Protein AF-A0A8T4BFF0-F1 (afdb_monomer)

Sequence (290 aa):
MSTSPVATDTPLSTVVLQNNCQHTSDSYIAQESGFSAQQWQNTGQELPNVVGTIGALSVASFAPSLIAVCLTGLFVSALVFSSRREDDEEDYEAEVLSDDESAVSPVIATILMVAITVVLSGVVYVWAAQLADTDTKGVPIVTFTADNVESGSLDTDHWKIVVGQTASPLATQAIEVSVTYVDSAGDLKSIFVNLGSTAQVYGFTPYNSPNSIVTFSDLVDDTNPDEPVSSFGAGDEVYVRTHIQEFDEFGEPTVLHPLVDARVSITYSPPVGDGALLKTYTGMTWNEPV

Foldseek 3Di:
DDDDDDDDDDDDDDDDDDDDDDDDDDDPDDPDDPDPPPPVVPPPDDDDDDAAWDALVVDDFLAPPVVLVVVVVVVVVVVVVVVVVVVVPVPPPVPPPPPPPPDDDPVNVVVVVVVVVVVVVVVVVVVVVVVVPPPNPHDWQKDKDWWWDDPVDLQQTWIKIFIAATPDWHTQQQKKKKKWFQWPVRDIDIDIDRCPDPQQAECHHSVRRSQDQKHKYFPWDCPPVVHTYGTRHHGIIIIGRQWHFDADPVRHTDDGHGGFQMKMWMKRGRPDHDIGTNDIDTGDGNPDTD

Solvent-accessible surface area (backbone atoms only — not comparable to full-atom values): 17775 Å² total; per-residue (Å²): 133,89,82,87,86,88,90,83,87,85,82,89,82,80,90,79,87,78,91,75,94,82,88,83,87,90,78,94,83,73,86,91,61,100,67,82,78,56,80,73,76,75,68,85,59,82,75,80,86,78,64,44,70,50,60,48,82,77,58,79,70,40,61,82,53,66,63,60,59,49,50,53,54,47,53,55,52,48,52,61,52,47,68,63,50,59,76,74,61,65,88,76,68,79,83,79,70,89,81,72,90,80,82,74,54,76,68,56,50,52,52,53,53,52,51,49,52,54,49,52,50,49,52,50,47,53,52,50,47,56,61,63,62,54,61,76,44,57,69,74,64,59,42,75,49,56,42,60,43,83,68,88,41,70,81,47,19,24,36,43,34,36,30,38,64,49,86,63,68,39,34,32,69,13,31,33,41,34,46,34,34,60,48,98,88,69,49,82,45,75,48,79,44,50,45,56,35,86,79,49,14,50,79,29,46,54,86,79,21,89,85,40,57,54,22,26,38,68,66,64,57,62,92,44,79,91,64,33,47,42,47,48,36,59,68,19,37,40,37,38,49,28,42,44,80,39,57,49,100,87,69,48,80,71,49,78,43,71,38,54,62,18,32,42,34,40,28,39,48,34,96,67,67,68,56,40,80,63,48,75,48,70,67,42,35,63,92,44,84,104

Secondary structure (DSSP, 8-state):
---------PPP------------S---S--SS-----GGGGS-PPPPPP-EEPPTTSSPP-S--HHHHHHHHHHHHHHHHHTTTGGGTTTSSTTS-TT--S---HHHHHHHHHHHHHHHHHHHHHHHHHHHSS----S--EEEEEEEE--SSTTT-EEEEEEEEESSPBPGGGEEEEEEEE-TTS-EEEEEEETT-TTTTBT--TTT-TT-SEEEE----TTSTTS-EE-B-TT-EEEEESEEEEE-TTS-EEEEEEP-SEEEEEEE--SSS--EEEEEEEEE-TTS--

Radius of gyration: 34.11 Å; Cα contacts (8 Å, |Δi|>4): 412; chains: 1; bounding box: 90×63×115 Å

pLDDT: mean 73.66, std 17.92, range [32.5, 94.5]

Mean predicted aligned error: 17.55 Å

Nearest PDB structures (foldseek):
  2wln-assembly1_B  TM=3.771E-01  e=1.676E-02  Paramagnetospirillum magnetotacticum
  2wlh-assembly1_A  TM=3.681E-01  e=1.871E-02  Paramagnetospirillum magnetotacticum
  2wlk-assembly1_A  TM=3.881E-01  e=2.906E-02  Paramagnetospirillum magnetotacticum
  7adi-assembly1_A-2  TM=3.877E-01  e=1.358E-01  Paramagnetospirillum magnetotacticum
  3spj-assembly1_A  TM=3.528E-01  e=1.286E-01  Gallus gallus

Structure (mmCIF, N/CA/C/O backbone):
data_AF-A0A8T4BFF0-F1
#
_entry.id   AF-A0A8T4BFF0-F1
#
loop_
_atom_site.group_PDB
_atom_site.id
_atom_site.type_symbol
_atom_site.label_atom_id
_atom_site.label_alt_id
_atom_site.label_comp_id
_atom_site.label_asym_id
_atom_site.label_entity_id
_atom_site.label_seq_id
_atom_site.pdbx_PDB_ins_code
_atom_site.Cartn_x
_atom_site.Cartn_y
_atom_site.Cartn_z
_atom_site.occupancy
_atom_site.B_iso_or_equiv
_atom_site.auth_seq_id
_atom_site.auth_comp_id
_atom_site.auth_asym_id
_atom_site.auth_atom_id
_atom_site.pdbx_PDB_model_num
ATOM 1 N N . MET A 1 1 ? 34.291 42.102 -52.530 1.00 39.12 1 MET A N 1
ATOM 2 C CA . MET A 1 1 ? 33.178 41.275 -53.044 1.00 39.12 1 MET A CA 1
ATOM 3 C C . MET A 1 1 ? 33.548 39.816 -52.835 1.00 39.12 1 MET A C 1
ATOM 5 O O . MET A 1 1 ? 34.618 39.449 -53.299 1.00 39.12 1 MET A O 1
ATOM 9 N N . SER A 1 2 ? 32.655 39.048 -52.188 1.00 41.66 2 SER A N 1
ATOM 10 C CA . SER A 1 2 ? 32.716 37.591 -51.910 1.00 41.66 2 SER A CA 1
ATOM 11 C C . SER A 1 2 ? 33.818 37.154 -50.921 1.00 41.66 2 SER A C 1
ATOM 13 O O . SER A 1 2 ? 34.916 37.683 -50.999 1.00 41.66 2 SER A O 1
ATOM 15 N N . THR A 1 3 ? 33.624 36.272 -49.929 1.00 35.88 3 THR A N 1
ATOM 16 C CA . THR A 1 3 ? 32.780 35.058 -49.801 1.00 35.88 3 THR A CA 1
ATOM 17 C C . THR A 1 3 ? 32.455 34.738 -48.314 1.00 35.88 3 THR A C 1
ATOM 19 O O . THR A 1 3 ? 33.313 34.930 -47.458 1.00 35.88 3 THR A O 1
ATOM 22 N N . SER A 1 4 ? 31.267 34.196 -47.998 1.00 41.31 4 SER A N 1
ATOM 23 C CA . SER A 1 4 ? 30.938 33.439 -46.745 1.00 41.31 4 SER A CA 1
ATOM 24 C C . SER A 1 4 ? 31.650 32.047 -46.732 1.00 41.31 4 SER A C 1
ATOM 26 O O . SER A 1 4 ? 32.200 31.758 -47.799 1.00 41.31 4 SER A O 1
ATOM 28 N N . PRO A 1 5 ? 31.651 31.140 -45.692 1.00 50.94 5 PRO A N 1
ATOM 29 C CA . PRO A 1 5 ? 30.643 30.905 -44.616 1.00 50.94 5 PRO A CA 1
ATOM 30 C C . PRO A 1 5 ? 31.093 30.285 -43.227 1.00 50.94 5 PRO A C 1
ATOM 32 O O . PRO A 1 5 ? 32.235 29.893 -43.050 1.00 50.94 5 PRO A O 1
ATOM 35 N N . VAL A 1 6 ? 30.123 30.160 -42.287 1.00 39.22 6 VAL A N 1
ATOM 36 C CA . VAL A 1 6 ? 29.803 29.056 -41.310 1.00 39.22 6 VAL A CA 1
ATOM 37 C C . VAL A 1 6 ? 30.734 28.608 -40.134 1.00 39.22 6 VAL A C 1
ATOM 39 O O . VAL A 1 6 ? 31.899 28.292 -40.328 1.00 39.22 6 VAL A O 1
ATOM 42 N N . ALA A 1 7 ? 30.062 28.428 -38.967 1.00 40.97 7 ALA A N 1
ATOM 43 C CA . ALA A 1 7 ? 30.271 27.577 -37.759 1.00 40.97 7 ALA A CA 1
ATOM 44 C C . ALA A 1 7 ? 31.385 27.880 -36.728 1.00 40.97 7 ALA A C 1
ATOM 46 O O . ALA A 1 7 ? 32.546 27.979 -37.097 1.00 40.97 7 ALA A O 1
ATOM 47 N N . THR A 1 8 ? 31.028 27.935 -35.426 1.00 35.59 8 THR A N 1
ATOM 48 C CA . THR A 1 8 ? 31.220 26.828 -34.441 1.00 35.59 8 THR A CA 1
ATOM 49 C C . THR A 1 8 ? 30.773 27.204 -33.015 1.00 35.59 8 THR A C 1
ATOM 51 O O . THR A 1 8 ? 31.176 28.236 -32.487 1.00 35.59 8 THR A O 1
ATOM 54 N N . ASP A 1 9 ? 29.940 26.329 -32.444 1.00 35.38 9 ASP A N 1
ATOM 55 C CA . ASP A 1 9 ? 29.838 25.834 -31.060 1.00 35.38 9 ASP A CA 1
ATOM 56 C C . ASP A 1 9 ? 30.447 26.616 -29.883 1.00 35.38 9 ASP A C 1
ATOM 58 O O . ASP A 1 9 ? 31.658 26.798 -29.762 1.00 35.38 9 ASP A O 1
ATOM 62 N N . THR A 1 10 ? 29.585 26.916 -28.909 1.00 43.66 10 THR A N 1
ATOM 63 C CA . THR A 1 10 ? 29.956 27.261 -27.531 1.00 43.66 10 THR A CA 1
ATOM 64 C C . THR A 1 10 ? 29.964 25.984 -26.678 1.00 43.66 10 THR A C 1
ATOM 66 O O . THR A 1 10 ? 28.899 25.387 -26.509 1.00 43.66 10 THR A O 1
ATOM 69 N N . PRO A 1 11 ? 31.092 25.551 -26.086 1.00 41.22 11 PRO A N 1
ATOM 70 C CA . PRO A 1 11 ? 31.068 24.486 -25.092 1.00 41.22 11 PRO A CA 1
ATOM 71 C C . PRO A 1 11 ? 30.828 25.043 -23.679 1.00 41.22 11 PRO A C 1
ATOM 73 O O . PRO A 1 11 ? 31.582 25.878 -23.176 1.00 41.22 11 PRO A O 1
ATOM 76 N N . LEU A 1 12 ? 29.792 24.525 -23.017 1.00 44.06 12 LEU A N 1
ATOM 77 C CA . LEU A 1 12 ? 29.685 24.491 -21.559 1.00 44.06 12 LEU A CA 1
ATOM 78 C C . LEU A 1 12 ? 30.684 23.460 -21.023 1.00 44.06 12 LEU A C 1
ATOM 80 O O . LEU A 1 12 ? 30.546 22.278 -21.329 1.00 44.06 12 LEU A O 1
ATOM 84 N N . SER A 1 13 ? 31.648 23.893 -20.207 1.00 46.88 13 SER A N 1
ATOM 85 C CA . SER A 1 13 ? 32.087 23.202 -18.978 1.00 46.88 13 SER A CA 1
ATOM 86 C C . SER A 1 13 ? 33.387 23.797 -18.450 1.00 46.88 13 SER A C 1
ATOM 88 O O . SER A 1 13 ? 34.435 23.687 -19.080 1.00 46.88 13 SER A O 1
ATOM 90 N N . THR A 1 14 ? 33.341 24.356 -17.242 1.00 36.91 14 THR A N 1
ATOM 91 C CA . THR A 1 14 ? 34.395 24.162 -16.231 1.00 36.91 14 THR A CA 1
ATOM 92 C C . THR A 1 14 ? 33.857 24.603 -14.870 1.00 36.91 14 THR A C 1
ATOM 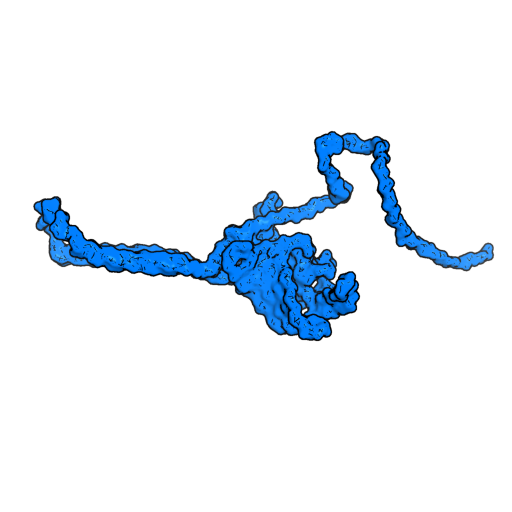94 O O . THR A 1 14 ? 33.786 25.789 -14.562 1.00 36.91 14 THR A O 1
ATOM 97 N N . VAL A 1 15 ? 33.447 23.633 -14.047 1.00 41.09 15 VAL A N 1
ATOM 98 C CA . VAL A 1 15 ? 33.270 23.833 -12.604 1.00 41.09 15 VAL A CA 1
ATOM 99 C C . VAL A 1 15 ? 34.669 23.947 -12.006 1.00 41.09 15 VAL A C 1
ATOM 101 O O . VAL A 1 15 ? 35.430 22.981 -11.987 1.00 41.09 15 VAL A O 1
ATOM 104 N N . VAL A 1 16 ? 35.024 25.149 -11.563 1.00 37.84 16 VAL A N 1
ATOM 105 C CA . VAL A 1 16 ? 36.256 25.404 -10.817 1.00 37.84 16 VAL A CA 1
ATOM 106 C C . VAL A 1 16 ? 35.961 25.177 -9.335 1.00 37.84 16 VAL A C 1
ATOM 108 O O . VAL A 1 16 ? 35.247 25.955 -8.709 1.00 37.84 16 VAL A O 1
ATOM 111 N N . LEU A 1 17 ? 36.526 24.111 -8.767 1.00 46.06 17 LEU A N 1
ATOM 112 C CA . LEU A 1 17 ? 36.624 23.920 -7.319 1.00 46.06 17 LEU A CA 1
ATOM 113 C C . LEU A 1 17 ? 37.680 24.888 -6.766 1.00 46.06 17 LEU A C 1
ATOM 115 O O . LEU A 1 17 ? 38.878 24.657 -6.933 1.00 46.06 17 LEU A O 1
ATOM 119 N N . GLN A 1 18 ? 37.253 25.964 -6.104 1.00 37.69 18 GLN A N 1
ATOM 120 C CA . GLN A 1 18 ? 38.145 26.821 -5.318 1.00 37.69 18 GLN A CA 1
ATOM 121 C C . GLN A 1 18 ? 37.962 26.571 -3.817 1.00 37.69 18 GLN A C 1
ATOM 123 O O . GLN A 1 18 ? 37.039 27.069 -3.181 1.00 37.69 18 GLN A O 1
ATOM 128 N N . ASN A 1 19 ? 38.909 25.814 -3.257 1.00 42.00 19 ASN A N 1
ATOM 129 C CA . ASN A 1 19 ? 39.242 25.802 -1.835 1.00 42.00 19 ASN A CA 1
ATOM 130 C C . ASN A 1 19 ? 40.032 27.076 -1.496 1.00 42.00 19 ASN A C 1
ATOM 132 O O . ASN A 1 19 ? 41.207 27.163 -1.844 1.00 42.00 19 ASN A O 1
ATOM 136 N N . ASN A 1 20 ? 39.397 28.051 -0.844 1.00 38.31 20 ASN A N 1
ATOM 137 C CA . ASN A 1 20 ? 39.809 28.650 0.438 1.00 38.31 20 ASN A CA 1
ATOM 138 C C . ASN A 1 20 ? 39.172 30.028 0.640 1.00 38.31 20 ASN A C 1
ATOM 140 O O . ASN A 1 20 ? 39.191 30.896 -0.229 1.00 38.31 20 ASN A O 1
ATOM 144 N N . CYS A 1 21 ? 38.667 30.215 1.854 1.00 40.97 21 CYS A N 1
ATOM 145 C CA . CYS A 1 21 ? 38.011 31.407 2.358 1.00 40.97 21 CYS A CA 1
ATOM 146 C C . CYS A 1 21 ? 38.946 32.625 2.398 1.00 40.97 21 CYS A C 1
ATOM 148 O O . CYS A 1 21 ? 39.997 32.557 3.032 1.00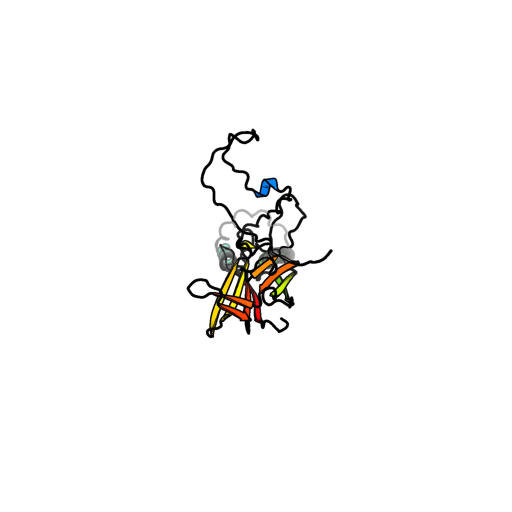 40.97 21 CYS A O 1
ATOM 150 N N . GLN A 1 22 ? 38.502 33.753 1.834 1.00 32.50 22 GLN A N 1
ATOM 151 C CA . GLN A 1 22 ? 38.816 35.117 2.285 1.00 32.50 22 GLN A CA 1
ATOM 152 C C . GLN A 1 22 ? 37.802 36.096 1.659 1.00 32.50 22 GLN A C 1
ATOM 154 O O . GLN A 1 22 ? 37.813 36.341 0.458 1.00 32.50 22 GLN A O 1
ATOM 159 N N . HIS A 1 23 ? 36.888 36.611 2.488 1.00 33.31 23 HIS A N 1
ATOM 160 C CA . HIS A 1 23 ? 35.910 37.647 2.142 1.00 33.31 23 HIS A CA 1
ATOM 161 C C . HIS A 1 23 ? 36.524 39.046 2.299 1.00 33.31 23 HIS A C 1
ATOM 163 O O . HIS A 1 23 ? 37.141 39.333 3.325 1.00 33.31 23 HIS A O 1
ATOM 169 N N . THR A 1 24 ? 36.231 39.947 1.360 1.00 38.34 24 THR A N 1
ATOM 170 C CA . THR A 1 24 ? 36.247 41.402 1.585 1.00 38.34 24 THR A CA 1
ATOM 171 C C . THR A 1 24 ? 34.890 42.002 1.207 1.00 38.34 24 THR A C 1
ATOM 173 O O . THR A 1 24 ? 34.584 42.152 0.029 1.00 38.34 24 THR A O 1
ATOM 176 N N . SER A 1 25 ? 34.102 42.266 2.261 1.00 45.62 25 SER A N 1
ATOM 177 C CA . SER A 1 25 ? 33.131 43.361 2.480 1.00 45.62 25 SER A CA 1
ATOM 178 C C . SER A 1 25 ? 32.135 43.737 1.371 1.00 45.62 25 SER A C 1
ATOM 180 O O . SER A 1 25 ? 32.453 44.550 0.509 1.00 45.62 25 SER A O 1
ATOM 182 N N . ASP A 1 26 ? 30.899 43.230 1.461 1.00 40.81 26 ASP A N 1
ATOM 183 C CA . ASP A 1 26 ? 29.758 44.025 1.967 1.00 40.81 26 ASP A CA 1
ATOM 184 C C . ASP A 1 26 ? 28.442 43.224 1.932 1.00 40.81 26 ASP A C 1
ATOM 186 O O . ASP A 1 26 ? 27.693 43.230 0.961 1.00 40.81 26 ASP A O 1
ATOM 190 N N . SER A 1 27 ? 28.150 42.546 3.045 1.00 40.88 27 SER A N 1
ATOM 191 C CA . SER A 1 27 ? 26.786 42.212 3.488 1.00 40.88 27 SER A CA 1
ATOM 192 C C . SER A 1 27 ? 26.832 41.906 4.992 1.00 40.88 27 SER A C 1
ATOM 194 O O . SER A 1 27 ? 26.646 40.783 5.461 1.00 40.88 27 SER A O 1
ATOM 196 N N . TYR A 1 28 ? 27.205 42.935 5.749 1.00 41.41 28 TYR A N 1
ATOM 197 C CA . TYR A 1 28 ? 27.104 43.024 7.202 1.00 41.41 28 TYR A CA 1
ATOM 198 C C . TYR A 1 28 ? 25.624 42.926 7.594 1.00 41.41 28 TYR A C 1
ATOM 200 O O . TYR A 1 28 ? 24.953 43.932 7.468 1.00 41.41 28 TYR A O 1
ATOM 208 N N . ILE A 1 29 ? 25.111 41.731 7.925 1.00 41.41 29 ILE A N 1
ATOM 209 C CA . ILE A 1 29 ? 24.162 41.374 9.017 1.00 41.41 29 ILE A CA 1
ATOM 210 C C . ILE A 1 29 ? 24.025 39.832 8.988 1.00 41.41 29 ILE A C 1
ATOM 212 O O . ILE A 1 29 ? 23.028 39.308 8.510 1.00 41.41 29 ILE A O 1
ATOM 216 N N . ALA A 1 30 ? 25.042 39.085 9.433 1.00 41.66 30 ALA A N 1
ATOM 217 C CA . ALA A 1 30 ? 24.903 37.659 9.804 1.00 41.66 30 ALA A CA 1
ATOM 218 C C . ALA A 1 30 ? 26.124 37.122 10.583 1.00 41.66 30 ALA A C 1
ATOM 220 O O . ALA A 1 30 ? 26.440 35.936 10.527 1.00 41.66 30 ALA A O 1
ATOM 221 N N . GLN A 1 31 ? 26.867 37.980 11.287 1.00 44.59 31 GLN A N 1
ATOM 222 C CA . GLN A 1 31 ? 27.822 37.504 12.288 1.00 44.59 31 GLN A CA 1
ATOM 223 C C . GLN A 1 31 ? 27.092 37.468 13.630 1.00 44.59 31 GLN A C 1
ATOM 225 O O . GLN A 1 31 ? 26.528 38.478 14.028 1.00 44.59 31 GLN A O 1
ATOM 230 N N . GLU A 1 32 ? 27.128 36.302 14.278 1.00 43.09 32 GLU A N 1
ATOM 231 C CA . GLU A 1 32 ? 26.497 35.927 15.560 1.00 43.09 32 GLU A CA 1
ATOM 232 C C . GLU A 1 32 ? 25.237 35.049 15.483 1.00 43.09 32 GLU A C 1
ATOM 234 O O . GLU A 1 32 ? 24.258 35.233 16.193 1.00 43.09 32 GLU A O 1
ATOM 239 N N . SER A 1 33 ? 25.267 34.016 14.646 1.00 40.91 33 SER A N 1
ATOM 240 C CA . SER A 1 33 ? 24.757 32.674 14.985 1.00 40.91 33 SER A CA 1
ATOM 241 C C . SER A 1 33 ? 25.067 31.763 13.803 1.00 40.91 33 SER A C 1
ATOM 243 O O . SER A 1 33 ? 24.775 32.103 12.664 1.00 40.91 33 SER A O 1
ATOM 245 N N . GLY A 1 34 ? 25.757 30.649 14.049 1.00 42.03 34 GLY A N 1
ATOM 246 C CA . GLY A 1 34 ? 26.292 29.748 13.024 1.00 42.03 34 GLY A CA 1
ATOM 247 C C . GLY A 1 34 ? 25.229 28.966 12.252 1.00 42.03 34 GLY A C 1
ATOM 248 O O . GLY A 1 34 ? 25.220 27.741 12.303 1.00 42.03 34 GLY A O 1
ATOM 249 N N . PHE A 1 35 ? 24.356 29.658 11.529 1.00 36.72 35 PHE A N 1
ATOM 250 C CA . PHE A 1 35 ? 23.407 29.075 10.597 1.00 36.72 35 PHE A CA 1
ATOM 251 C C . PHE A 1 35 ? 23.665 29.697 9.226 1.00 36.72 35 PHE A C 1
ATOM 253 O O . PHE A 1 35 ? 23.230 30.806 8.925 1.00 36.72 35 PHE A O 1
ATOM 260 N N . SER A 1 36 ? 24.452 29.011 8.398 1.00 47.72 36 SER A N 1
ATOM 261 C CA . SER A 1 36 ? 24.592 29.384 6.994 1.00 47.72 36 SER A CA 1
ATOM 262 C C . SER A 1 36 ? 23.223 29.243 6.332 1.00 47.72 36 SER A C 1
ATOM 264 O O . SER A 1 36 ? 22.733 28.122 6.180 1.00 47.72 36 SER A O 1
ATOM 266 N N . ALA A 1 37 ? 22.616 30.367 5.954 1.00 44.25 37 ALA A N 1
ATOM 267 C CA . ALA A 1 37 ? 21.482 30.412 5.043 1.00 44.25 37 ALA A CA 1
ATOM 268 C C . ALA A 1 37 ? 21.825 29.576 3.802 1.00 44.25 37 ALA A C 1
ATOM 270 O O . ALA A 1 37 ? 22.688 29.941 3.002 1.00 44.25 37 ALA A O 1
ATOM 271 N N . GLN A 1 38 ? 21.220 28.397 3.696 1.00 50.50 38 GLN A N 1
ATOM 272 C CA . GLN A 1 38 ? 21.403 27.505 2.560 1.00 50.50 38 GLN A CA 1
ATOM 273 C C . GLN A 1 38 ? 20.938 28.239 1.288 1.00 50.50 38 GLN A C 1
ATOM 275 O O . GLN A 1 38 ? 19.957 28.978 1.317 1.00 50.50 38 GLN A O 1
ATOM 280 N N . GLN A 1 39 ? 21.653 28.044 0.176 1.00 49.38 39 GLN A N 1
ATOM 281 C CA . GLN A 1 39 ? 21.533 28.751 -1.115 1.00 49.38 39 GLN A CA 1
ATOM 282 C C . GLN A 1 39 ? 20.096 28.894 -1.673 1.00 49.38 39 GLN A C 1
ATOM 284 O O . GLN A 1 39 ? 19.846 29.773 -2.494 1.00 49.38 39 GLN A O 1
ATOM 289 N N . TRP A 1 40 ? 19.142 28.088 -1.198 1.00 49.44 40 TRP A N 1
ATOM 290 C CA 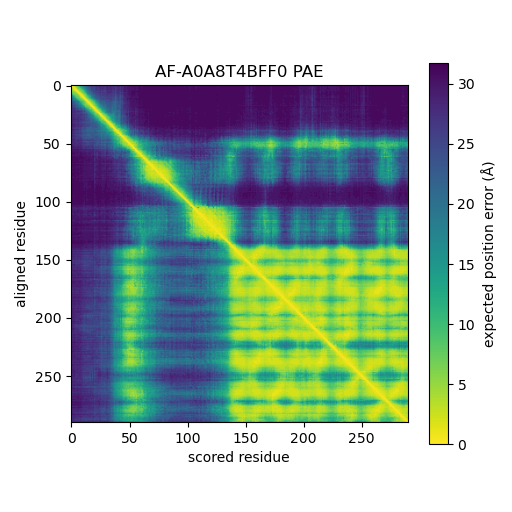. TRP A 1 40 ? 17.716 28.186 -1.522 1.00 49.44 40 TRP A CA 1
ATOM 291 C C . TRP A 1 40 ? 17.002 29.409 -0.908 1.00 49.44 40 TRP A C 1
ATOM 293 O O . TRP A 1 40 ? 15.953 29.798 -1.403 1.00 49.44 40 TRP A O 1
ATOM 303 N N . GLN A 1 41 ? 17.562 30.065 0.117 1.00 53.06 41 GLN A N 1
ATOM 304 C CA . GLN A 1 41 ? 16.957 31.246 0.765 1.00 53.06 41 GLN A CA 1
ATOM 305 C C . GLN A 1 41 ? 17.086 32.543 -0.055 1.00 53.06 41 GLN A C 1
ATOM 307 O O . GLN A 1 41 ? 16.445 33.539 0.266 1.00 53.06 41 GLN A O 1
ATOM 312 N N . ASN A 1 42 ? 17.909 32.550 -1.111 1.00 53.50 42 ASN A N 1
ATOM 313 C CA . ASN A 1 42 ? 18.221 33.745 -1.909 1.00 53.50 42 ASN A CA 1
ATOM 314 C C . ASN A 1 42 ? 17.588 33.757 -3.311 1.00 53.50 42 ASN A C 1
ATOM 316 O O . ASN A 1 42 ? 17.836 34.685 -4.078 1.00 53.50 42 ASN A O 1
ATOM 320 N N . THR A 1 43 ? 16.783 32.756 -3.682 1.00 64.75 43 THR A N 1
ATOM 321 C CA . THR A 1 43 ? 16.208 32.666 -5.038 1.00 64.75 43 THR A CA 1
ATOM 322 C C . THR A 1 43 ? 14.862 33.378 -5.189 1.00 64.75 43 THR A C 1
ATOM 324 O O . THR A 1 43 ? 14.325 33.415 -6.293 1.00 64.75 43 THR A O 1
ATOM 327 N N . GLY A 1 44 ? 14.306 33.955 -4.112 1.00 58.53 44 GLY A N 1
ATOM 328 C CA . GLY A 1 44 ? 12.965 34.560 -4.127 1.00 58.53 44 GLY A CA 1
ATOM 329 C C . GLY A 1 44 ? 11.851 33.554 -4.442 1.00 58.53 44 GLY A C 1
ATOM 330 O O . GLY A 1 44 ? 10.746 33.950 -4.799 1.00 58.53 44 GLY A O 1
ATOM 331 N N . GLN A 1 45 ? 12.162 32.262 -4.352 1.00 64.69 45 GLN A N 1
ATOM 332 C CA . GLN A 1 45 ? 11.252 31.172 -4.646 1.00 64.69 45 GLN A CA 1
ATOM 333 C C . GLN A 1 45 ? 10.480 30.832 -3.376 1.00 64.69 45 GLN A C 1
ATOM 335 O O . GLN A 1 45 ? 11.082 30.725 -2.304 1.00 64.69 45 GLN A O 1
ATOM 340 N N . GLU A 1 46 ? 9.156 30.710 -3.490 1.00 64.75 46 GLU A N 1
ATOM 341 C CA . GLU A 1 46 ? 8.321 30.306 -2.362 1.00 64.75 46 GLU A CA 1
ATOM 342 C C . GLU A 1 46 ? 8.849 28.994 -1.778 1.00 64.75 46 GLU A C 1
ATOM 344 O O . GLU A 1 46 ? 9.205 28.055 -2.499 1.00 64.75 46 GLU A O 1
ATOM 349 N N . LEU A 1 47 ? 8.964 28.982 -0.452 1.00 66.19 47 LEU A N 1
ATOM 350 C CA . LEU A 1 47 ? 9.375 27.819 0.313 1.00 66.19 47 LEU A CA 1
ATOM 351 C C . LEU A 1 47 ? 8.449 26.642 -0.022 1.00 66.19 47 LEU A C 1
ATOM 353 O O . LEU A 1 47 ? 7.230 26.822 0.006 1.00 66.19 47 LEU A O 1
ATOM 357 N N . PRO A 1 48 ? 8.993 25.443 -0.302 1.00 67.38 48 PRO A N 1
ATOM 358 C CA . PRO A 1 48 ? 8.175 24.243 -0.392 1.00 67.38 48 PRO A CA 1
ATOM 359 C C . PRO A 1 48 ? 7.362 24.086 0.893 1.00 67.38 48 PRO A C 1
ATOM 361 O O . PRO A 1 48 ? 7.920 24.182 1.989 1.00 67.38 48 PRO A O 1
ATOM 364 N N . ASN A 1 49 ? 6.054 23.862 0.760 1.00 68.81 49 ASN A N 1
ATOM 365 C CA . ASN A 1 49 ? 5.206 23.633 1.919 1.00 68.81 49 ASN A CA 1
ATOM 366 C C . ASN A 1 49 ? 5.624 22.317 2.587 1.00 68.81 49 ASN A C 1
ATOM 368 O O . ASN A 1 49 ? 5.666 21.272 1.934 1.00 68.81 49 ASN A O 1
ATOM 372 N N . VAL A 1 50 ? 5.976 22.379 3.868 1.00 72.75 50 VAL A N 1
ATOM 373 C CA . VAL A 1 50 ? 6.325 21.193 4.649 1.00 72.75 50 VAL A CA 1
ATOM 374 C C . VAL A 1 50 ? 5.072 20.690 5.336 1.00 72.75 50 VAL A C 1
ATOM 376 O O . VAL A 1 50 ? 4.356 21.452 5.973 1.00 72.75 50 VAL A O 1
ATOM 379 N N . VAL A 1 51 ? 4.814 19.397 5.201 1.00 73.62 51 VAL A N 1
ATOM 380 C CA . VAL A 1 51 ? 3.630 18.752 5.760 1.00 73.62 51 VAL A CA 1
ATOM 381 C C . VAL A 1 51 ? 4.066 17.933 6.972 1.00 73.62 51 VAL A C 1
ATOM 383 O O . VAL A 1 51 ? 5.056 17.200 6.908 1.00 73.62 51 VAL A O 1
ATOM 386 N N . GLY A 1 52 ? 3.366 18.083 8.095 1.00 74.50 52 GLY A N 1
ATOM 387 C CA . GLY A 1 52 ? 3.569 17.249 9.277 1.00 74.50 52 GLY A CA 1
ATOM 388 C C . GLY A 1 52 ? 2.969 15.860 9.069 1.00 74.50 52 GLY A C 1
ATOM 389 O O . GLY A 1 52 ? 2.019 15.699 8.316 1.00 74.50 52 GLY A O 1
ATOM 390 N N . THR A 1 53 ? 3.479 14.828 9.733 1.00 74.19 53 THR A N 1
ATOM 391 C CA . THR A 1 53 ? 2.837 13.504 9.719 1.00 74.19 53 THR A CA 1
ATOM 392 C C . THR A 1 53 ? 2.013 13.304 10.985 1.00 74.19 53 THR A C 1
ATOM 394 O O . THR A 1 53 ? 2.429 13.701 12.076 1.00 74.19 53 THR A O 1
ATOM 397 N N . ILE A 1 54 ? 0.854 12.642 10.883 1.00 71.31 54 ILE A N 1
ATOM 398 C CA . ILE A 1 54 ? 0.229 12.091 12.091 1.00 71.31 54 ILE A CA 1
ATOM 399 C C . ILE A 1 54 ? 1.128 10.996 12.675 1.00 71.31 54 ILE A C 1
ATOM 401 O O . ILE A 1 54 ? 1.672 10.155 11.952 1.00 71.31 54 ILE A O 1
ATOM 405 N N . GLY A 1 55 ? 1.288 10.991 14.000 1.00 60.97 55 GLY A N 1
ATOM 406 C CA . GLY A 1 55 ? 2.076 9.961 14.667 1.00 60.97 55 GLY A CA 1
ATOM 407 C C . GLY A 1 55 ? 1.490 8.582 14.373 1.00 60.97 55 GLY A C 1
ATOM 408 O O . GLY A 1 55 ? 0.319 8.352 14.633 1.00 60.97 55 GLY A O 1
ATOM 409 N N . ALA A 1 56 ? 2.289 7.627 13.891 1.00 57.41 56 ALA A N 1
ATOM 410 C CA . ALA A 1 56 ? 1.800 6.274 13.578 1.00 57.41 56 ALA A CA 1
ATOM 411 C C . ALA A 1 56 ? 1.158 5.522 14.765 1.00 57.41 56 ALA A C 1
ATOM 413 O O . ALA A 1 56 ? 0.563 4.469 14.567 1.00 57.41 56 ALA A O 1
ATOM 414 N N . LEU A 1 57 ? 1.285 6.056 15.985 1.00 51.78 57 LEU A N 1
ATOM 415 C CA . LEU A 1 57 ? 0.652 5.571 17.212 1.00 51.78 57 LEU A CA 1
ATOM 416 C C . LEU A 1 57 ? -0.779 6.096 17.423 1.00 51.78 57 LEU A C 1
ATOM 418 O O . LEU A 1 57 ? -1.466 5.615 18.319 1.00 51.78 57 LEU A O 1
ATOM 422 N N . SER A 1 58 ? -1.219 7.108 16.668 1.00 46.75 58 SER A N 1
ATOM 423 C CA . SER A 1 58 ? -2.535 7.740 16.845 1.00 46.75 58 SER A CA 1
ATOM 424 C C . SER A 1 58 ? -3.667 7.004 16.127 1.00 46.75 58 SER A C 1
ATOM 426 O O . SER A 1 58 ? -4.831 7.357 16.309 1.00 46.75 58 SER A O 1
ATOM 428 N N . VAL A 1 59 ? -3.346 5.981 15.332 1.00 54.56 59 VAL A N 1
ATOM 429 C CA . VAL A 1 59 ? -4.328 5.177 14.603 1.00 54.56 59 VAL A CA 1
ATOM 430 C C . VAL A 1 59 ? -4.519 3.850 15.341 1.00 54.56 59 VAL A C 1
ATOM 432 O O . VAL A 1 59 ? -3.556 3.179 15.707 1.00 54.56 59 VAL A O 1
ATOM 435 N N . ALA A 1 60 ? -5.777 3.513 15.634 1.00 55.03 60 ALA A N 1
ATOM 436 C CA . ALA A 1 60 ? -6.140 2.387 16.490 1.00 55.03 60 ALA A CA 1
ATOM 437 C C . ALA A 1 60 ? -5.642 1.044 15.926 1.00 55.03 60 ALA A C 1
ATOM 439 O O . ALA A 1 60 ? -5.783 0.783 14.740 1.00 55.03 60 ALA A O 1
ATOM 440 N N . SER A 1 61 ? -5.117 0.164 16.783 1.00 57.59 61 SER A N 1
ATOM 441 C CA . SER A 1 61 ? -4.860 -1.235 16.413 1.00 57.59 61 SER A CA 1
ATOM 442 C C . SER A 1 61 ? -6.173 -1.917 15.998 1.00 57.59 61 SER A C 1
ATOM 444 O O . SER A 1 61 ? -7.162 -1.847 16.731 1.00 57.59 61 SER A O 1
ATOM 446 N N . PHE A 1 62 ? -6.182 -2.556 14.823 1.00 60.97 62 PHE A N 1
ATOM 447 C CA . PHE A 1 62 ? -7.364 -3.175 14.198 1.00 60.97 62 PHE A CA 1
ATOM 448 C C . PHE A 1 62 ? -7.430 -4.701 14.411 1.00 60.97 62 PHE A C 1
ATOM 450 O O . PHE A 1 62 ? -8.235 -5.398 13.800 1.00 60.97 62 PHE A O 1
ATOM 457 N N . ALA A 1 63 ? -6.581 -5.266 15.271 1.00 56.31 63 ALA A N 1
ATOM 458 C CA . ALA A 1 63 ? -6.718 -6.664 15.662 1.00 56.31 63 ALA A CA 1
ATOM 459 C C . ALA A 1 63 ? -7.786 -6.797 16.763 1.00 56.31 63 ALA A C 1
ATOM 461 O O . ALA A 1 63 ? -7.761 -6.022 17.727 1.00 56.31 63 ALA A O 1
ATOM 462 N N . PRO A 1 64 ? -8.694 -7.794 16.699 1.00 54.53 64 PRO A N 1
ATOM 463 C CA . PRO A 1 64 ? -9.539 -8.143 17.833 1.00 54.53 64 PRO A CA 1
ATOM 464 C C . PRO A 1 64 ? -8.634 -8.506 19.010 1.00 54.53 64 PRO A C 1
ATOM 466 O O . PRO A 1 64 ? -8.024 -9.576 19.034 1.00 54.53 64 PRO A O 1
ATOM 469 N N . SER A 1 65 ? -8.479 -7.597 19.972 1.00 59.38 65 SER A N 1
ATOM 470 C CA . SER A 1 65 ? -7.605 -7.870 21.106 1.00 59.38 65 SER A CA 1
ATOM 471 C C . SER A 1 65 ? -8.164 -9.074 21.871 1.00 59.38 65 SER A C 1
ATOM 473 O O . SER A 1 65 ? -9.291 -9.051 22.370 1.00 59.38 65 SER A O 1
ATOM 475 N N . LEU A 1 66 ? -7.369 -10.143 21.983 1.00 60.72 66 LEU A N 1
ATOM 476 C CA . LEU A 1 66 ? -7.692 -11.306 22.820 1.00 60.72 66 LEU A CA 1
ATOM 477 C C . LEU A 1 66 ? -8.064 -10.872 24.248 1.00 60.72 66 LEU A C 1
ATOM 479 O O . LEU A 1 66 ? -8.882 -11.511 24.895 1.00 60.72 66 LEU A O 1
ATOM 483 N N . ILE A 1 67 ? -7.521 -9.744 24.715 1.00 62.19 67 ILE A N 1
ATOM 484 C CA . ILE A 1 67 ? -7.820 -9.135 26.013 1.00 62.19 67 ILE A CA 1
ATOM 485 C C . ILE A 1 67 ? -9.289 -8.696 26.123 1.00 62.19 67 ILE A C 1
ATOM 487 O O . ILE A 1 67 ? -9.899 -8.955 27.156 1.00 62.19 67 ILE A O 1
ATOM 491 N N . ALA A 1 68 ? -9.887 -8.093 25.088 1.00 60.44 68 ALA A N 1
ATOM 492 C CA . ALA A 1 68 ? -11.299 -7.692 25.118 1.00 60.44 68 ALA A CA 1
ATOM 493 C C . ALA A 1 68 ? -12.242 -8.908 25.169 1.00 60.44 68 ALA A C 1
ATOM 495 O O . ALA A 1 68 ? -13.199 -8.934 25.950 1.00 60.44 68 ALA A O 1
ATOM 496 N N . VAL A 1 69 ? -11.928 -9.954 24.399 1.00 60.44 69 VAL A N 1
ATOM 497 C CA . VAL A 1 69 ? -12.680 -11.222 24.409 1.00 60.44 69 VAL A CA 1
ATOM 498 C C . VAL A 1 69 ? -12.510 -11.954 25.749 1.00 60.44 69 VAL A C 1
ATOM 500 O O . VAL A 1 69 ? -13.471 -12.484 26.303 1.00 60.44 69 VAL A O 1
ATOM 503 N N . CYS A 1 70 ? -11.310 -11.933 26.332 1.00 66.69 70 CYS A N 1
ATOM 504 C CA . CYS A 1 70 ? -11.047 -12.540 27.637 1.00 66.69 70 CYS A CA 1
ATOM 505 C C . CYS A 1 70 ? -11.689 -11.765 28.800 1.00 66.69 70 CYS A C 1
ATOM 507 O O . CYS A 1 70 ? -12.183 -12.390 29.736 1.00 66.69 70 CYS A O 1
ATOM 509 N N . LEU A 1 71 ? -11.719 -10.428 28.760 1.00 66.62 71 LEU A N 1
ATOM 510 C CA . LEU A 1 71 ? -12.322 -9.604 29.817 1.00 66.62 71 LEU A CA 1
ATOM 511 C C . LEU A 1 71 ? -13.842 -9.745 29.862 1.00 66.62 71 LEU A C 1
ATOM 513 O O . LEU A 1 71 ? -14.412 -9.882 30.943 1.00 66.62 71 LEU A O 1
ATOM 517 N N . THR A 1 72 ? -14.496 -9.766 28.701 1.00 66.75 72 THR A N 1
ATOM 518 C CA . THR A 1 72 ? -15.945 -9.999 28.618 1.00 66.75 72 THR A CA 1
ATOM 519 C C . THR A 1 72 ? -16.306 -11.411 29.082 1.00 66.75 72 THR A C 1
ATOM 521 O O . THR A 1 72 ? -17.215 -11.575 29.897 1.00 66.75 72 THR A O 1
ATOM 524 N N . GLY A 1 73 ? -15.533 -12.425 28.673 1.00 75.81 73 GLY A N 1
ATOM 525 C CA . GLY A 1 73 ? -15.685 -13.798 29.164 1.00 75.81 73 GLY A CA 1
ATOM 526 C C . GLY A 1 73 ? -15.485 -13.935 30.680 1.00 75.81 73 GLY A C 1
ATOM 527 O O . GLY A 1 73 ? -16.240 -14.654 31.339 1.00 75.81 73 GLY A O 1
ATOM 528 N N . LEU A 1 74 ? -14.519 -13.214 31.258 1.00 80.38 74 LEU A N 1
ATOM 529 C CA . LEU A 1 74 ? -14.259 -13.215 32.700 1.00 80.38 74 LEU A CA 1
ATOM 530 C C . LEU A 1 74 ? -15.375 -12.517 33.483 1.00 80.38 74 LEU A C 1
ATOM 532 O O . LEU A 1 74 ? -15.791 -13.031 34.517 1.00 80.38 74 LEU A O 1
ATOM 536 N N . PHE A 1 75 ? -15.899 -11.394 32.988 1.00 73.31 75 PHE A N 1
ATOM 537 C CA . PHE A 1 75 ? -16.967 -10.649 33.657 1.00 73.31 75 PHE A CA 1
ATOM 538 C C . PHE A 1 75 ? -18.285 -11.434 33.691 1.00 73.31 75 PHE A C 1
ATOM 540 O O . PHE A 1 75 ? -18.923 -11.530 34.739 1.00 73.31 75 PHE A O 1
ATOM 547 N N . VAL A 1 76 ? -18.647 -12.087 32.580 1.00 74.06 76 VAL A N 1
ATOM 548 C CA . VAL A 1 76 ? -19.812 -12.987 32.526 1.00 74.06 76 VAL A CA 1
ATOM 549 C C . VAL A 1 76 ? -19.610 -14.198 33.442 1.00 74.06 76 VAL A C 1
ATOM 551 O O . VAL A 1 76 ? -20.524 -14.576 34.173 1.00 74.06 76 VAL A O 1
ATOM 554 N N . SER A 1 77 ? -18.405 -14.776 33.471 1.00 76.06 77 SER A N 1
ATOM 555 C CA . SER A 1 77 ? -18.092 -15.905 34.361 1.00 76.06 77 SER A CA 1
ATOM 556 C C . SER A 1 77 ? -18.143 -15.513 35.842 1.00 76.06 77 SER A C 1
ATOM 558 O O . SER A 1 77 ? -18.628 -16.291 36.661 1.00 76.06 77 SER A O 1
ATOM 560 N N . ALA A 1 78 ? -17.690 -14.306 36.191 1.00 74.38 78 ALA A N 1
ATOM 561 C CA . ALA A 1 78 ? -17.737 -13.779 37.551 1.00 74.38 78 ALA A CA 1
ATOM 562 C C . ALA A 1 78 ? -19.172 -13.472 38.005 1.00 74.38 78 ALA A C 1
ATOM 564 O O . ALA A 1 78 ? -19.530 -13.816 39.126 1.00 74.38 78 ALA A O 1
ATOM 565 N N . LEU A 1 79 ? -20.014 -12.909 37.132 1.00 72.19 79 LEU A N 1
ATOM 566 C CA . LEU A 1 79 ? -21.438 -12.681 37.412 1.00 72.19 79 LEU A CA 1
ATOM 567 C C . LEU A 1 79 ? -22.199 -13.991 37.648 1.00 72.19 79 LEU A C 1
ATOM 569 O O . LEU A 1 79 ? -22.964 -14.093 38.604 1.00 72.19 79 LEU A O 1
ATOM 573 N N . VAL A 1 80 ? -21.941 -15.021 36.836 1.00 75.06 80 VAL A N 1
ATOM 574 C CA . VAL A 1 80 ? -22.537 -16.356 37.027 1.00 75.06 80 VAL A CA 1
ATOM 575 C C . VAL A 1 80 ? -22.082 -16.999 38.343 1.00 75.06 80 VAL A C 1
ATOM 577 O O . VAL A 1 80 ? -22.853 -17.728 38.965 1.00 75.06 80 VAL A O 1
ATOM 580 N N . PHE A 1 81 ? -20.853 -16.731 38.795 1.00 69.12 81 PHE A N 1
ATOM 581 C CA . PHE A 1 81 ? -20.353 -17.233 40.079 1.00 69.12 81 PHE A CA 1
ATOM 582 C C . PHE A 1 81 ? -20.855 -16.418 41.282 1.00 69.12 81 PHE A C 1
ATOM 584 O O . PHE A 1 81 ? -21.123 -17.002 42.327 1.00 69.12 81 PHE A O 1
ATOM 591 N N . SER A 1 82 ? -21.023 -15.099 41.137 1.00 69.75 82 SER A N 1
ATOM 592 C CA . SER A 1 82 ? -21.602 -14.221 42.166 1.00 69.75 82 SER A CA 1
ATOM 593 C C . SER A 1 82 ? -23.076 -14.529 42.398 1.00 69.75 82 SER A C 1
ATOM 595 O O . SER A 1 82 ? -23.494 -14.648 43.543 1.00 69.75 82 SER A O 1
ATOM 597 N N . SER A 1 83 ? -23.824 -14.805 41.324 1.00 66.75 83 SER A N 1
ATOM 598 C CA . SER A 1 83 ? -25.223 -15.242 41.402 1.00 66.75 83 SER A CA 1
ATOM 599 C C . SER A 1 83 ? -25.415 -16.535 42.198 1.00 66.75 83 SER A C 1
ATOM 601 O O . SER A 1 83 ? -26.525 -16.794 42.633 1.00 66.75 83 SER A O 1
ATOM 603 N N . ARG A 1 84 ? -24.370 -17.358 42.368 1.00 64.25 84 ARG A N 1
ATOM 604 C CA . ARG A 1 84 ? -24.414 -18.553 43.228 1.00 64.25 84 ARG A CA 1
ATOM 605 C C . ARG A 1 84 ? -23.907 -18.301 44.647 1.00 64.25 84 ARG A C 1
ATOM 607 O O . ARG A 1 84 ? -24.033 -19.186 45.478 1.00 64.25 84 ARG A O 1
ATOM 614 N N . ARG A 1 85 ? -23.260 -17.158 44.898 1.00 62.19 85 ARG A N 1
ATOM 615 C CA . ARG A 1 85 ? -22.678 -16.800 46.199 1.00 62.19 85 ARG A CA 1
ATOM 616 C C . ARG A 1 85 ? -23.626 -15.956 47.045 1.00 62.19 85 ARG A C 1
ATOM 618 O O . ARG A 1 85 ? -23.544 -16.043 48.260 1.00 62.19 85 ARG A O 1
ATOM 625 N N . GLU A 1 86 ? -24.508 -15.181 46.414 1.00 56.50 86 GLU A N 1
ATOM 626 C CA . GLU A 1 86 ? -25.578 -14.453 47.113 1.00 56.50 86 GLU A CA 1
ATOM 627 C C . GLU A 1 86 ? -26.636 -15.391 47.719 1.00 56.50 86 GLU A C 1
ATOM 629 O O . GLU A 1 86 ? -27.194 -15.051 48.753 1.00 56.50 86 GLU A O 1
ATOM 634 N N . ASP A 1 87 ? -26.817 -16.608 47.189 1.00 56.28 87 ASP A N 1
ATOM 635 C CA . ASP A 1 87 ? -27.720 -17.610 47.789 1.00 56.28 87 ASP A CA 1
ATOM 636 C C . ASP A 1 87 ? -27.252 -18.107 49.182 1.00 56.28 87 ASP A C 1
ATOM 638 O O . ASP A 1 87 ? -28.062 -18.627 49.944 1.00 56.28 87 ASP A O 1
ATOM 642 N N . ASP A 1 88 ? -25.967 -17.956 49.540 1.00 54.91 88 ASP A N 1
ATOM 643 C CA . ASP A 1 88 ? -25.397 -18.481 50.798 1.00 54.91 88 ASP A CA 1
ATOM 644 C C . ASP A 1 88 ? -25.281 -17.418 51.921 1.00 54.91 88 ASP A C 1
ATOM 646 O O . ASP A 1 88 ? -24.930 -17.761 53.052 1.00 54.91 88 ASP A O 1
ATOM 650 N N . GLU A 1 89 ? -25.545 -16.133 51.643 1.00 52.50 89 GLU A N 1
ATOM 651 C CA . GLU A 1 89 ? -25.354 -15.021 52.602 1.00 52.50 89 GLU A CA 1
ATOM 652 C C . GLU A 1 89 ? -26.684 -14.431 53.135 1.00 52.50 89 GLU A C 1
ATOM 654 O O . GLU A 1 89 ? -26.673 -13.607 54.050 1.00 52.50 89 GLU A O 1
ATOM 659 N N . GLU A 1 90 ? -27.839 -14.912 52.651 1.00 52.03 90 GLU A N 1
ATOM 660 C CA . GLU A 1 90 ? -29.183 -14.453 53.061 1.00 52.03 90 GLU A CA 1
ATOM 661 C C . GLU A 1 90 ? -29.613 -14.866 54.489 1.00 52.03 90 GLU A C 1
ATOM 663 O O . GLU A 1 90 ? -30.602 -14.347 55.006 1.00 52.03 90 GLU A O 1
ATOM 668 N N . ASP A 1 91 ? -28.867 -15.728 55.188 1.00 51.44 91 ASP A N 1
ATOM 669 C CA . ASP A 1 91 ? -29.258 -16.225 56.523 1.00 51.44 91 ASP A CA 1
ATOM 670 C C . ASP A 1 91 ? -28.999 -15.231 57.685 1.00 51.44 91 ASP A C 1
ATOM 672 O O . ASP A 1 91 ? -29.389 -15.501 58.823 1.00 51.44 91 ASP A O 1
ATOM 676 N N . TYR A 1 92 ? -28.363 -14.072 57.442 1.00 50.50 92 TYR A N 1
ATOM 677 C CA . TYR A 1 92 ? -27.937 -13.146 58.514 1.00 50.50 92 TYR A CA 1
ATOM 678 C C . TYR A 1 92 ? -28.611 -11.764 58.528 1.00 50.50 92 TYR A C 1
ATOM 680 O O . TYR A 1 92 ? -28.508 -11.064 59.537 1.00 50.50 92 TYR A O 1
ATOM 688 N N . GLU A 1 93 ? -29.336 -11.366 57.478 1.00 50.25 93 GLU A N 1
ATOM 689 C CA . GLU A 1 93 ? -30.006 -10.049 57.415 1.00 50.25 93 GLU A CA 1
ATOM 690 C C . GLU A 1 93 ? -31.520 -10.093 57.709 1.00 50.25 93 GLU A C 1
ATOM 692 O O . GLU A 1 93 ? -32.210 -9.076 57.642 1.00 50.25 93 GLU A O 1
ATOM 697 N N . ALA A 1 94 ? -32.050 -11.248 58.121 1.00 51.62 94 ALA A N 1
ATOM 698 C CA . ALA A 1 94 ? -33.479 -11.442 58.390 1.00 51.62 94 ALA A CA 1
ATOM 699 C C . ALA A 1 94 ? -34.012 -10.764 59.679 1.00 51.62 94 ALA A C 1
ATOM 701 O O . ALA A 1 94 ? -35.215 -10.792 59.929 1.00 51.62 94 ALA A O 1
ATOM 702 N N . GLU A 1 95 ? -33.166 -10.139 60.506 1.00 52.00 95 GLU A N 1
ATOM 703 C CA . GLU A 1 95 ? -33.570 -9.615 61.829 1.00 52.00 95 GLU A CA 1
ATOM 704 C C . GLU A 1 95 ? -33.868 -8.095 61.868 1.00 52.00 95 GLU A C 1
ATOM 706 O O . GLU A 1 95 ? -34.276 -7.594 62.913 1.00 52.00 95 GLU A O 1
ATOM 711 N N . VAL A 1 96 ? -33.704 -7.329 60.772 1.00 53.41 96 VAL A N 1
ATOM 712 C CA . VAL A 1 96 ? -33.842 -5.843 60.806 1.00 53.41 96 VAL A CA 1
ATOM 713 C C . VAL A 1 96 ? -35.019 -5.280 59.983 1.00 53.41 96 VAL A C 1
ATOM 715 O O . VAL A 1 96 ? -35.337 -4.098 60.098 1.00 53.41 96 VAL A O 1
ATOM 718 N N . LEU A 1 97 ? -35.750 -6.099 59.219 1.00 54.22 97 LEU A N 1
ATOM 719 C CA . LEU A 1 97 ? -36.871 -5.650 58.363 1.00 54.22 97 LEU A CA 1
ATOM 720 C C . LEU A 1 97 ? -38.270 -5.986 58.913 1.00 54.22 97 LEU A C 1
ATOM 722 O O . LEU A 1 97 ? -39.229 -6.117 58.159 1.00 54.22 97 LEU A O 1
ATOM 726 N N . SER A 1 98 ? -38.427 -6.104 60.230 1.00 53.34 98 SER A N 1
ATOM 727 C CA . SER A 1 98 ? -39.689 -6.538 60.844 1.00 53.34 98 SER A CA 1
ATOM 728 C C . SER A 1 98 ? -40.773 -5.451 60.975 1.00 53.34 98 SER A C 1
ATOM 730 O O . SER A 1 98 ? -41.587 -5.554 61.890 1.00 53.34 98 SER A O 1
ATOM 732 N N . ASP A 1 99 ? -40.799 -4.406 60.137 1.00 54.97 99 ASP A N 1
ATOM 733 C CA . ASP A 1 99 ? -41.785 -3.316 60.304 1.00 54.97 99 ASP A CA 1
ATOM 734 C C . ASP A 1 99 ? -42.409 -2.751 59.012 1.00 54.97 99 ASP A C 1
ATOM 736 O O . ASP A 1 99 ? -42.954 -1.652 59.029 1.00 54.97 99 ASP A O 1
ATOM 740 N N . ASP A 1 100 ? -42.413 -3.509 57.906 1.00 56.62 100 ASP A N 1
ATOM 741 C CA . ASP A 1 100 ? -43.164 -3.130 56.686 1.00 56.62 100 ASP A CA 1
ATOM 742 C C . ASP A 1 100 ? -44.014 -4.286 56.103 1.00 56.62 100 ASP A C 1
ATOM 744 O O . ASP A 1 100 ? -44.346 -4.336 54.920 1.00 56.62 100 ASP A O 1
ATOM 748 N N . GLU A 1 101 ? -44.433 -5.224 56.961 1.00 60.28 101 GLU A N 1
ATOM 749 C CA . GLU A 1 101 ? -45.229 -6.421 56.618 1.00 60.28 101 GLU A CA 1
ATOM 750 C C . GLU A 1 101 ? -46.697 -6.101 56.228 1.00 60.28 101 GLU A C 1
ATOM 752 O O . GLU A 1 101 ? -47.526 -6.996 56.044 1.00 60.28 101 GLU A O 1
ATOM 757 N N . SER A 1 102 ? -47.078 -4.824 56.095 1.00 57.12 102 SER A N 1
ATOM 758 C CA . SER A 1 102 ? -48.444 -4.447 55.718 1.00 57.12 102 SER A CA 1
ATOM 759 C C . SER A 1 102 ? -48.538 -3.924 54.281 1.00 57.12 102 SER A C 1
ATOM 761 O O . SER A 1 102 ? -48.437 -2.731 54.014 1.00 57.12 102 SER A O 1
ATOM 763 N N . ALA A 1 103 ? -48.887 -4.865 53.397 1.00 61.50 103 ALA A N 1
ATOM 764 C CA . ALA A 1 103 ? -49.634 -4.683 52.149 1.00 61.50 103 ALA A CA 1
ATOM 765 C C . ALA A 1 103 ? -48.852 -4.487 50.837 1.00 61.50 103 ALA A C 1
ATOM 767 O O . ALA A 1 103 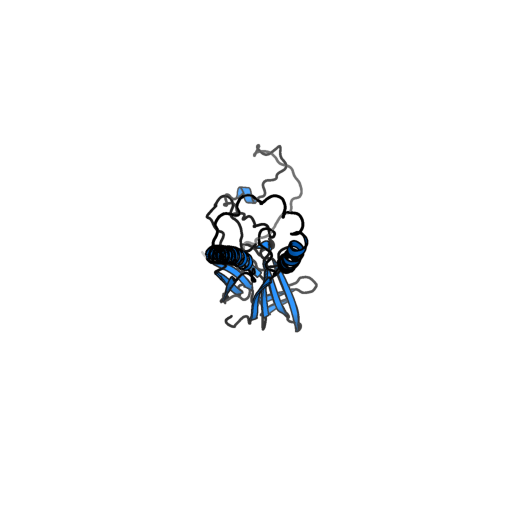? -49.067 -3.525 50.099 1.00 61.50 103 ALA A O 1
ATOM 768 N N . VAL A 1 104 ? -48.128 -5.530 50.421 1.00 57.88 104 VAL A N 1
ATOM 769 C CA . VAL A 1 104 ? -47.946 -5.820 48.989 1.00 57.88 104 VAL A CA 1
ATOM 770 C C . VAL A 1 104 ? -48.638 -7.148 48.682 1.00 57.88 104 VAL A C 1
ATOM 772 O O . VAL A 1 104 ? -48.310 -8.180 49.258 1.00 57.88 104 VAL A O 1
ATOM 775 N N . SER A 1 105 ? -49.666 -7.141 47.826 1.00 76.44 105 SER A N 1
ATOM 776 C CA . SER A 1 105 ? -50.379 -8.387 47.502 1.00 76.44 105 SER A CA 1
ATOM 777 C C . SER A 1 105 ? -49.463 -9.350 46.725 1.00 76.44 105 SER A C 1
ATOM 779 O O . SER A 1 105 ? -48.670 -8.875 45.906 1.00 76.44 105 SER A O 1
ATOM 781 N N . PRO A 1 106 ? -49.597 -10.682 46.889 1.00 80.50 106 PRO A N 1
ATOM 782 C CA . PRO A 1 106 ? -48.735 -11.669 46.222 1.00 80.50 106 PRO A CA 1
ATOM 783 C C . PRO A 1 106 ? -48.646 -11.480 44.702 1.00 80.50 106 PRO A C 1
ATOM 785 O O . PRO A 1 106 ? -47.594 -11.636 44.091 1.00 80.50 106 PRO A O 1
ATOM 788 N N . VAL A 1 107 ? -49.755 -11.071 44.086 1.00 85.50 107 VAL A N 1
ATOM 789 C CA . VAL A 1 107 ? -49.821 -10.800 42.648 1.00 85.50 107 VAL A CA 1
ATOM 790 C C . VAL A 1 107 ? -49.065 -9.518 42.293 1.00 85.50 107 VAL A C 1
ATOM 792 O O . VAL A 1 107 ? -48.308 -9.501 41.329 1.00 85.50 107 VAL A O 1
ATOM 795 N N . ILE A 1 108 ? -49.212 -8.456 43.087 1.00 83.94 108 ILE A N 1
ATOM 796 C CA . ILE A 1 108 ? -48.523 -7.179 42.847 1.00 83.94 108 ILE A CA 1
ATOM 797 C C . ILE A 1 108 ? -47.008 -7.344 43.009 1.00 83.94 108 ILE A C 1
ATOM 799 O O . ILE A 1 108 ? -46.260 -6.834 42.180 1.00 83.94 108 ILE A O 1
ATOM 803 N N . ALA A 1 109 ? -46.556 -8.113 44.001 1.00 82.88 109 ALA A N 1
ATOM 804 C CA . ALA A 1 109 ? -45.137 -8.388 44.214 1.00 82.88 109 ALA A CA 1
ATOM 805 C C . ALA A 1 109 ? -44.495 -9.063 42.988 1.00 82.88 109 ALA A C 1
ATOM 807 O O . ALA A 1 109 ? -43.471 -8.604 42.483 1.00 82.88 109 ALA A O 1
ATOM 808 N N . THR A 1 110 ? -45.147 -10.096 42.443 1.00 86.06 110 THR A N 1
ATOM 809 C CA . THR A 1 110 ? -44.637 -10.795 41.249 1.00 86.06 110 THR A CA 1
ATOM 810 C C . THR A 1 110 ? -44.610 -9.905 40.007 1.00 86.06 110 THR A C 1
ATOM 812 O O . THR A 1 110 ? -43.649 -9.953 39.242 1.00 86.06 110 THR A O 1
ATOM 815 N N . ILE A 1 111 ? -45.616 -9.044 39.818 1.00 86.75 111 ILE A N 1
ATOM 816 C CA . ILE A 1 111 ? -45.655 -8.114 38.683 1.00 86.75 111 ILE A CA 1
ATOM 817 C C . ILE A 1 111 ? -44.525 -7.088 38.789 1.00 86.75 111 ILE A C 1
ATOM 819 O O . ILE A 1 111 ? -43.862 -6.827 37.790 1.00 86.75 111 ILE A O 1
ATOM 823 N N . LEU A 1 112 ? -44.276 -6.527 39.975 1.00 85.31 112 LEU A N 1
ATOM 824 C CA . LEU A 1 112 ? -43.214 -5.537 40.179 1.00 85.31 112 LEU A CA 1
ATOM 825 C C . LEU A 1 112 ? -41.819 -6.142 39.979 1.00 85.31 112 LEU A C 1
ATOM 827 O O . LEU A 1 112 ? -40.978 -5.539 39.313 1.00 85.31 112 LEU A O 1
ATOM 831 N N . MET A 1 113 ? -41.599 -7.356 40.482 1.00 86.06 113 MET A N 1
ATOM 832 C CA . MET A 1 113 ? -40.337 -8.080 40.323 1.00 86.06 113 MET A CA 1
ATOM 833 C C . MET A 1 113 ? -40.061 -8.444 38.855 1.00 86.06 113 MET A C 1
ATOM 835 O O . MET A 1 113 ? -38.963 -8.225 38.338 1.00 86.06 113 MET A O 1
ATOM 839 N N . VAL A 1 114 ? -41.066 -8.960 38.143 1.00 90.12 114 VAL A N 1
ATOM 840 C CA . VAL A 1 114 ? -40.925 -9.276 36.714 1.00 90.12 114 VAL A CA 1
ATOM 841 C C . VAL A 1 114 ? -40.756 -7.997 35.891 1.00 90.12 114 VAL A C 1
ATOM 843 O O . VAL A 1 114 ? -39.937 -7.951 34.977 1.00 90.12 114 VAL A O 1
ATOM 846 N N . ALA A 1 115 ? -41.469 -6.924 36.234 1.00 90.56 115 ALA A N 1
ATOM 847 C CA . ALA A 1 115 ? -41.342 -5.651 35.537 1.00 90.56 115 ALA A CA 1
ATOM 848 C C . ALA A 1 115 ? -39.924 -5.075 35.653 1.00 90.56 115 ALA A C 1
ATOM 850 O O . ALA A 1 115 ? -39.345 -4.688 34.638 1.00 90.56 115 ALA A O 1
ATOM 851 N N . ILE A 1 116 ? -39.334 -5.049 36.854 1.00 89.25 116 ILE A N 1
ATOM 852 C CA . ILE A 1 116 ? -37.992 -4.483 37.032 1.00 89.25 116 ILE A CA 1
ATOM 853 C C . ILE A 1 116 ? -36.906 -5.351 36.394 1.00 89.25 116 ILE A C 1
ATOM 855 O O . ILE A 1 116 ? -35.991 -4.814 35.781 1.00 89.25 116 ILE A O 1
ATOM 859 N N . THR A 1 117 ? -37.025 -6.679 36.451 1.00 91.56 117 THR A N 1
ATOM 860 C CA . THR A 1 117 ? -36.043 -7.589 35.834 1.00 91.56 117 THR A CA 1
ATOM 861 C C . THR A 1 117 ? -36.040 -7.485 34.312 1.00 91.56 117 THR A C 1
ATOM 863 O O . THR A 1 117 ? -34.966 -7.431 33.717 1.00 91.56 117 THR A O 1
ATOM 866 N N . VAL A 1 118 ? -37.208 -7.363 33.673 1.00 91.56 118 VAL A N 1
ATOM 867 C CA . VAL A 1 118 ? -37.302 -7.127 32.222 1.00 91.56 118 VAL A CA 1
ATOM 868 C C . VAL A 1 118 ? -36.698 -5.772 31.844 1.00 91.56 118 VAL A C 1
ATOM 870 O O . VAL A 1 118 ? -35.971 -5.679 30.855 1.00 91.56 118 VAL A O 1
ATOM 873 N N . VAL A 1 119 ? -36.946 -4.727 32.640 1.00 92.50 119 VAL A N 1
ATOM 874 C CA . VAL A 1 119 ? -36.380 -3.390 32.396 1.00 92.50 119 VAL A CA 1
ATOM 875 C C . VAL A 1 119 ? -34.860 -3.389 32.572 1.00 92.50 119 VAL A C 1
ATOM 877 O O . VAL A 1 119 ? -34.153 -2.927 31.679 1.00 92.50 119 VAL A O 1
ATOM 880 N N . LEU A 1 120 ? -34.344 -3.938 33.675 1.00 88.06 120 LEU A N 1
ATOM 881 C CA . LEU A 1 120 ? -32.904 -4.023 33.938 1.00 88.06 120 LEU A CA 1
ATOM 882 C C . LEU A 1 120 ? -32.197 -4.887 32.889 1.00 88.06 120 LEU A C 1
ATOM 884 O O . LEU A 1 120 ? -31.160 -4.483 32.370 1.00 88.06 120 LEU A O 1
ATOM 888 N N . SER A 1 121 ? -32.793 -6.018 32.504 1.00 89.56 121 SER A N 1
ATOM 889 C CA . SER A 1 121 ? -32.316 -6.853 31.398 1.00 89.56 12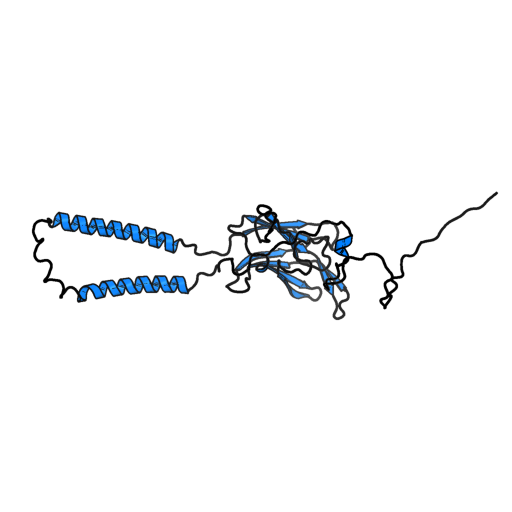1 SER A CA 1
ATOM 890 C C . SER A 1 121 ? -32.255 -6.075 30.083 1.00 89.56 121 SER A C 1
ATOM 892 O O . SER A 1 121 ? -31.255 -6.169 29.376 1.00 89.56 121 SER A O 1
ATOM 894 N N . GLY A 1 122 ? -33.276 -5.272 29.771 1.00 92.12 122 GLY A N 1
ATOM 895 C CA . GLY A 1 122 ? -33.301 -4.432 28.576 1.00 92.12 122 GLY A CA 1
ATOM 896 C C . GLY A 1 122 ? -32.210 -3.358 28.577 1.00 92.12 122 GLY A C 1
ATOM 897 O O . GLY A 1 122 ? -31.520 -3.189 27.576 1.00 92.12 122 GLY A O 1
ATOM 898 N N . VAL A 1 123 ? -32.004 -2.665 29.702 1.00 90.31 123 VAL A N 1
ATOM 899 C CA . VAL A 1 123 ? -30.952 -1.638 29.829 1.00 90.31 123 VAL A CA 1
ATOM 900 C C . VAL A 1 123 ? -29.562 -2.264 29.720 1.00 90.31 123 VAL A C 1
ATOM 902 O O . VAL A 1 123 ? -28.733 -1.762 28.963 1.00 90.31 123 VAL A O 1
ATOM 905 N N . VAL A 1 124 ? -29.320 -3.384 30.410 1.00 86.00 124 VAL A N 1
ATOM 906 C CA . VAL A 1 124 ? -28.058 -4.133 30.321 1.00 86.00 124 VAL A CA 1
ATOM 907 C C . VAL A 1 124 ? -27.848 -4.683 28.913 1.00 86.00 124 VAL A C 1
ATOM 909 O O . VAL A 1 124 ? -26.726 -4.637 28.428 1.00 86.00 124 VAL A O 1
ATOM 912 N N . TYR A 1 125 ? -28.896 -5.139 28.220 1.00 87.50 125 TYR A N 1
ATOM 913 C CA . TYR A 1 125 ? -28.799 -5.580 26.828 1.00 87.50 125 TYR A CA 1
ATOM 914 C C . TYR A 1 125 ? -28.395 -4.437 25.898 1.00 87.50 125 TYR A C 1
ATOM 916 O O . TYR A 1 125 ? -27.505 -4.627 25.084 1.00 87.50 125 TYR A O 1
ATOM 924 N N . VAL A 1 126 ? -28.996 -3.249 26.020 1.00 86.38 126 VAL A N 1
ATOM 925 C CA . VAL A 1 126 ? -28.624 -2.096 25.182 1.00 86.38 126 VAL A CA 1
ATOM 926 C C . VAL A 1 126 ? -27.199 -1.632 25.493 1.00 86.38 126 VAL A C 1
ATOM 928 O O . VAL A 1 126 ? -26.449 -1.334 24.570 1.00 86.38 126 VAL A O 1
ATOM 931 N N . TRP A 1 127 ? -26.789 -1.638 26.764 1.00 84.62 127 TRP A N 1
ATOM 932 C CA . TRP A 1 127 ? -25.410 -1.333 27.162 1.00 84.62 127 TRP A CA 1
ATOM 933 C C . TRP A 1 127 ? -24.409 -2.368 26.649 1.00 84.62 127 TRP A C 1
ATOM 935 O O . TRP A 1 127 ? -23.385 -2.009 26.078 1.00 84.62 127 TRP A O 1
ATOM 945 N N . ALA A 1 128 ? -24.712 -3.654 26.811 1.00 77.12 128 ALA A N 1
ATOM 946 C CA . ALA A 1 128 ? -23.884 -4.739 26.310 1.00 77.12 128 ALA A CA 1
ATOM 947 C C . ALA A 1 128 ? -23.853 -4.757 24.779 1.00 77.12 128 ALA A C 1
ATOM 949 O O . ALA A 1 128 ? -22.804 -5.026 24.216 1.00 77.12 128 ALA A O 1
ATOM 950 N N . ALA A 1 129 ? -24.956 -4.427 24.103 1.00 77.38 129 ALA A N 1
ATOM 951 C CA . ALA A 1 129 ? -25.016 -4.304 22.653 1.00 77.38 129 ALA A CA 1
ATOM 952 C C . ALA A 1 129 ? -24.182 -3.119 22.165 1.00 77.38 129 ALA A C 1
ATOM 954 O O . ALA A 1 129 ? -23.444 -3.287 21.213 1.00 77.38 129 ALA A O 1
ATOM 955 N N . GLN A 1 130 ? -24.214 -1.966 22.839 1.00 72.88 130 GLN A N 1
ATOM 956 C CA . GLN A 1 130 ? -23.343 -0.834 22.503 1.00 72.88 130 GLN A CA 1
ATOM 957 C C . GLN A 1 130 ? -21.864 -1.114 22.790 1.00 72.88 130 GLN A C 1
ATOM 959 O O . GLN A 1 130 ? -21.002 -0.578 22.105 1.00 72.88 130 GLN A O 1
ATOM 964 N N . LEU A 1 131 ? -21.566 -1.963 23.776 1.00 66.62 131 LEU A N 1
ATOM 965 C CA . LEU A 1 131 ? -20.204 -2.393 24.094 1.00 66.62 131 LEU A CA 1
ATOM 966 C C . LEU A 1 131 ? -19.722 -3.556 23.211 1.00 66.62 131 LEU A C 1
ATOM 968 O O . LEU A 1 131 ? -18.531 -3.720 23.006 1.00 66.62 131 LEU A O 1
ATOM 972 N N . ALA A 1 132 ? -20.632 -4.370 22.681 1.00 62.88 132 ALA A N 1
ATOM 973 C CA . ALA A 1 132 ? -20.336 -5.395 21.682 1.00 62.88 132 ALA A CA 1
ATOM 974 C C . ALA A 1 132 ? -20.241 -4.795 20.272 1.00 62.88 132 ALA A C 1
ATOM 976 O O . ALA A 1 132 ? -19.477 -5.285 19.448 1.00 62.88 132 ALA A O 1
ATOM 977 N N . ASP A 1 133 ? -20.987 -3.717 20.025 1.00 58.72 133 ASP A N 1
ATOM 978 C CA . ASP A 1 133 ? -20.924 -2.867 18.837 1.00 58.72 133 ASP A CA 1
ATOM 979 C C . ASP A 1 133 ? -19.881 -1.750 18.993 1.00 58.72 133 ASP A C 1
ATOM 981 O O . ASP A 1 133 ? -19.801 -0.846 18.161 1.00 58.72 133 ASP A O 1
ATOM 985 N N . THR A 1 134 ? -19.001 -1.823 20.010 1.00 50.56 134 THR A N 1
ATOM 986 C CA . THR A 1 134 ? -17.670 -1.233 19.853 1.00 50.56 134 THR A CA 1
ATOM 987 C C . THR A 1 134 ? -16.953 -2.084 18.828 1.00 50.56 134 THR A C 1
ATOM 989 O O . THR A 1 134 ? -16.211 -2.997 19.180 1.00 50.56 134 THR A O 1
ATOM 992 N N . ASP A 1 135 ? -17.279 -1.812 17.568 1.00 50.41 135 ASP A N 1
ATOM 993 C CA . ASP A 1 135 ? -16.379 -1.839 16.441 1.00 50.41 135 ASP A CA 1
ATOM 994 C C . ASP A 1 135 ? -15.378 -2.979 16.624 1.00 50.41 135 ASP A C 1
ATOM 996 O O . ASP A 1 135 ? -14.264 -2.785 17.126 1.00 50.41 135 ASP A O 1
ATOM 1000 N N . THR A 1 136 ? -15.789 -4.208 16.283 1.00 47.38 136 THR A N 1
ATOM 1001 C CA . THR A 1 136 ? -14.816 -5.185 15.801 1.00 47.38 136 THR A CA 1
ATOM 1002 C C . THR A 1 136 ? -14.121 -4.456 14.671 1.00 47.38 136 THR A C 1
ATOM 1004 O O . THR A 1 136 ? -14.652 -4.430 13.562 1.00 47.38 136 THR A O 1
ATOM 1007 N N . LYS A 1 137 ? -13.050 -3.733 15.008 1.00 55.53 137 LYS A N 1
ATOM 1008 C CA . LYS A 1 137 ? -12.353 -2.797 14.149 1.00 55.53 137 LYS A CA 1
ATOM 1009 C C . LYS A 1 137 ? -11.763 -3.649 13.054 1.00 55.53 137 LYS A C 1
ATOM 1011 O O . LYS A 1 137 ? -10.651 -4.138 13.173 1.00 55.53 137 LYS A O 1
ATOM 1016 N N . GLY A 1 138 ? -12.584 -3.937 12.053 1.00 57.28 138 GLY A N 1
ATOM 1017 C CA . GLY A 1 138 ? -12.182 -4.654 10.872 1.00 57.28 138 GLY A CA 1
ATOM 1018 C C . GLY A 1 138 ? -11.051 -3.865 10.249 1.00 57.28 138 GLY A C 1
ATOM 1019 O O . GLY A 1 138 ? -10.934 -2.653 10.456 1.00 57.28 138 GLY A O 1
ATOM 1020 N N . VAL A 1 139 ? -10.207 -4.566 9.501 1.00 63.09 139 VAL A N 1
ATOM 1021 C CA . VAL A 1 139 ? -9.216 -3.933 8.631 1.00 63.09 139 VAL A CA 1
ATOM 1022 C C . VAL A 1 139 ? -9.856 -2.702 7.972 1.00 63.09 139 VAL A C 1
ATOM 1024 O O . VAL A 1 139 ? -10.968 -2.843 7.449 1.00 63.09 139 VAL A O 1
ATOM 1027 N N . PRO A 1 140 ? -9.216 -1.516 8.033 1.00 68.56 140 PRO A N 1
ATOM 1028 C CA . PRO A 1 140 ? -9.765 -0.290 7.473 1.00 68.56 140 PRO A CA 1
ATOM 1029 C C . PRO A 1 140 ? -10.345 -0.539 6.085 1.00 68.56 140 PRO A C 1
ATOM 1031 O O . PRO A 1 140 ? -9.646 -1.018 5.189 1.00 68.56 140 PRO A O 1
ATOM 1034 N N . ILE A 1 141 ? -11.635 -0.243 5.916 1.00 75.44 141 ILE A N 1
ATOM 1035 C CA . ILE A 1 141 ? -12.276 -0.365 4.611 1.00 75.44 141 ILE A CA 1
ATOM 1036 C C . ILE A 1 141 ? -11.804 0.824 3.786 1.00 75.44 141 ILE A C 1
ATOM 1038 O O . ILE A 1 141 ? -12.292 1.944 3.938 1.00 75.44 141 ILE A O 1
ATOM 1042 N N . VAL A 1 142 ? -10.826 0.551 2.931 1.00 84.00 142 VAL A N 1
ATOM 1043 C CA . VAL A 1 142 ? -10.305 1.489 1.948 1.00 84.00 142 VAL A CA 1
ATOM 1044 C C . VAL A 1 142 ? -10.652 0.945 0.572 1.00 84.00 142 VAL A C 1
ATOM 1046 O O . VAL A 1 142 ? -10.412 -0.223 0.259 1.00 84.00 142 VAL A O 1
ATOM 1049 N N . THR A 1 143 ? -11.270 1.786 -0.247 1.00 88.62 143 THR A N 1
ATOM 1050 C CA . THR A 1 143 ? -11.527 1.453 -1.650 1.00 88.62 143 THR A CA 1
ATOM 1051 C C . THR A 1 143 ? -10.380 1.961 -2.507 1.00 88.62 143 THR A C 1
ATOM 1053 O O . THR A 1 143 ? -9.793 2.997 -2.214 1.00 88.62 143 THR A O 1
ATOM 1056 N N . PHE A 1 144 ? -10.048 1.223 -3.559 1.00 91.69 144 PHE A N 1
ATOM 1057 C CA . PHE A 1 144 ? -8.961 1.573 -4.462 1.00 91.69 144 PHE A CA 1
ATOM 1058 C C . PHE A 1 144 ? -9.425 1.403 -5.900 1.00 91.69 144 PHE A C 1
ATOM 1060 O O . PHE A 1 144 ? -10.116 0.429 -6.217 1.00 91.69 144 PHE A O 1
ATOM 1067 N N . THR A 1 145 ? -9.012 2.325 -6.755 1.00 92.38 145 THR A N 1
ATOM 1068 C CA . THR A 1 145 ? -9.144 2.232 -8.209 1.00 92.38 145 THR A CA 1
ATOM 1069 C C . THR A 1 145 ? -7.754 2.303 -8.806 1.00 92.38 145 THR A C 1
ATOM 1071 O O . THR A 1 145 ? -6.963 3.145 -8.390 1.00 92.38 145 THR A O 1
ATOM 1074 N N . ALA A 1 146 ? -7.438 1.416 -9.739 1.00 92.81 146 ALA A N 1
ATOM 1075 C CA . ALA A 1 146 ? -6.129 1.373 -10.364 1.00 92.81 146 ALA A CA 1
ATOM 1076 C C . ALA A 1 146 ? -6.279 1.489 -11.876 1.00 92.81 146 ALA A C 1
ATOM 1078 O O . ALA A 1 146 ? -7.129 0.823 -12.457 1.00 92.81 146 ALA A O 1
ATOM 1079 N N . ASP A 1 147 ? -5.439 2.320 -12.479 1.00 93.38 147 ASP A N 1
ATOM 1080 C CA . ASP A 1 147 ? -5.395 2.564 -13.912 1.00 93.38 147 ASP A CA 1
ATOM 1081 C C . ASP A 1 147 ? -3.961 2.396 -14.418 1.00 93.38 147 ASP A C 1
ATOM 1083 O O . ASP A 1 147 ? -2.990 2.744 -13.739 1.00 93.38 147 ASP A O 1
ATOM 1087 N N . ASN A 1 148 ? -3.823 1.880 -15.636 1.00 92.31 148 ASN A N 1
ATOM 1088 C CA . ASN A 1 148 ? -2.549 1.861 -16.343 1.00 92.31 148 ASN A CA 1
ATOM 1089 C C . ASN A 1 148 ? -2.370 3.180 -17.110 1.00 92.31 148 ASN A C 1
ATOM 1091 O O . ASN A 1 148 ? -3.249 3.578 -17.877 1.00 92.31 148 ASN A O 1
ATOM 1095 N N . VAL A 1 149 ? -1.249 3.866 -16.879 1.00 90.88 149 VAL A N 1
ATOM 1096 C CA . VAL A 1 149 ? -0.904 5.124 -17.541 1.00 90.88 149 VAL A CA 1
ATOM 1097 C C . VAL A 1 149 ? 0.329 4.918 -18.417 1.00 90.88 149 VAL A C 1
ATOM 1099 O O . VAL A 1 149 ? 1.467 4.909 -17.941 1.00 90.88 149 VAL A O 1
ATOM 1102 N N . GLU A 1 150 ? 0.080 4.832 -19.722 1.00 88.06 150 GLU A N 1
ATOM 1103 C CA . GLU A 1 150 ? 1.106 4.845 -20.764 1.00 88.06 150 GLU A CA 1
ATOM 1104 C C . GLU A 1 150 ? 1.383 6.293 -21.185 1.00 88.06 150 GLU A C 1
ATOM 1106 O O . GLU A 1 150 ? 0.624 6.942 -21.907 1.00 88.06 150 GLU A O 1
ATOM 1111 N N . SER A 1 151 ? 2.493 6.823 -20.694 1.00 80.88 151 SER A N 1
ATOM 1112 C CA . SER A 1 151 ? 2.974 8.179 -20.950 1.00 80.88 151 SER A CA 1
ATOM 1113 C C . SER A 1 151 ? 3.722 8.318 -22.284 1.00 80.88 151 SER A C 1
ATOM 1115 O O . SER A 1 151 ? 4.036 9.434 -22.706 1.00 80.88 151 SER A O 1
ATOM 1117 N N . GLY A 1 152 ? 4.013 7.194 -22.950 1.00 80.12 152 GLY A N 1
ATOM 1118 C CA . GLY A 1 152 ? 4.802 7.130 -24.183 1.00 80.12 152 GLY A CA 1
ATOM 1119 C C . GLY A 1 152 ? 6.316 7.112 -23.950 1.00 80.12 152 GLY A C 1
ATOM 1120 O O . GLY A 1 152 ? 7.079 7.173 -24.915 1.00 80.12 152 GLY A O 1
ATOM 1121 N N . SER A 1 153 ? 6.752 7.027 -22.691 1.00 84.44 153 SER A N 1
ATOM 1122 C CA . SER A 1 153 ? 8.146 6.851 -22.289 1.00 84.44 153 SER A CA 1
ATOM 1123 C C . SER A 1 153 ? 8.224 5.801 -21.188 1.00 84.44 153 SER A C 1
ATOM 1125 O O . SER A 1 153 ? 7.582 5.943 -20.150 1.00 84.44 153 SER A O 1
ATOM 1127 N N . LEU A 1 154 ? 9.078 4.796 -21.389 1.00 84.31 154 LEU A N 1
ATOM 1128 C CA . LEU A 1 154 ? 9.217 3.654 -20.479 1.00 84.31 154 LEU A CA 1
ATOM 1129 C C . LEU A 1 154 ? 9.610 4.081 -19.057 1.00 84.31 154 LEU A C 1
ATOM 1131 O O . LEU A 1 154 ? 9.241 3.431 -18.084 1.00 84.31 154 LEU A O 1
ATOM 1135 N N . ASP A 1 155 ? 10.317 5.206 -18.923 1.00 81.44 155 ASP A N 1
ATOM 1136 C CA . ASP A 1 155 ? 10.710 5.743 -17.622 1.00 81.44 155 ASP A CA 1
ATOM 1137 C C . ASP A 1 155 ? 9.527 6.315 -16.835 1.00 81.44 155 ASP A C 1
ATOM 1139 O O . ASP A 1 155 ? 9.553 6.321 -15.607 1.00 81.44 155 ASP A O 1
ATOM 1143 N N . THR A 1 156 ? 8.494 6.810 -17.510 1.00 85.38 156 THR A N 1
ATOM 1144 C CA . THR A 1 156 ? 7.366 7.494 -16.868 1.00 85.38 156 THR A CA 1
ATOM 1145 C C . THR A 1 156 ? 6.079 6.684 -16.908 1.00 85.38 156 THR A C 1
ATOM 1147 O O . THR A 1 156 ? 5.093 7.120 -16.322 1.00 85.38 156 THR A O 1
ATOM 1150 N N . ASP A 1 157 ? 6.083 5.509 -17.537 1.00 90.94 157 ASP A N 1
ATOM 1151 C CA . ASP A 1 157 ? 4.946 4.592 -17.562 1.00 90.94 157 ASP A CA 1
ATOM 1152 C C . ASP A 1 157 ? 4.713 3.974 -16.178 1.00 90.94 157 ASP A C 1
ATOM 1154 O O . ASP A 1 157 ? 5.614 3.405 -15.547 1.00 90.94 157 ASP A O 1
ATOM 1158 N N . HIS A 1 158 ? 3.483 4.077 -15.684 1.00 92.38 158 HIS A N 1
ATOM 1159 C CA . HIS A 1 158 ? 3.155 3.721 -14.309 1.00 92.38 158 HIS A CA 1
ATOM 1160 C C . HIS A 1 158 ? 1.719 3.224 -14.161 1.00 92.38 158 HIS A C 1
ATOM 1162 O O . HIS A 1 158 ? 0.822 3.586 -14.918 1.00 92.38 158 HIS A O 1
ATOM 1168 N N . TRP A 1 159 ? 1.485 2.441 -13.116 1.00 94.25 159 TRP A N 1
ATOM 1169 C CA . TRP A 1 159 ? 0.157 2.209 -12.577 1.00 94.25 159 TRP A CA 1
ATOM 1170 C C . TRP A 1 159 ? -0.183 3.327 -11.604 1.00 94.25 159 TRP A C 1
ATOM 1172 O O . TRP A 1 159 ? 0.566 3.606 -10.663 1.00 94.25 159 TRP A O 1
ATOM 1182 N N . LYS A 1 160 ? -1.321 3.968 -11.841 1.00 94.06 160 LYS A N 1
ATOM 1183 C CA . LYS A 1 160 ? -1.893 4.981 -10.968 1.00 94.06 160 LYS A CA 1
ATOM 1184 C C . LYS A 1 160 ? -2.952 4.318 -10.101 1.00 94.06 160 LYS A C 1
ATOM 1186 O O . LYS A 1 160 ? -3.974 3.874 -10.608 1.00 94.06 160 LYS A O 1
ATOM 1191 N N . ILE A 1 161 ? -2.714 4.256 -8.799 1.00 94.38 161 ILE A N 1
ATOM 1192 C CA . ILE A 1 161 ? -3.652 3.714 -7.818 1.00 94.3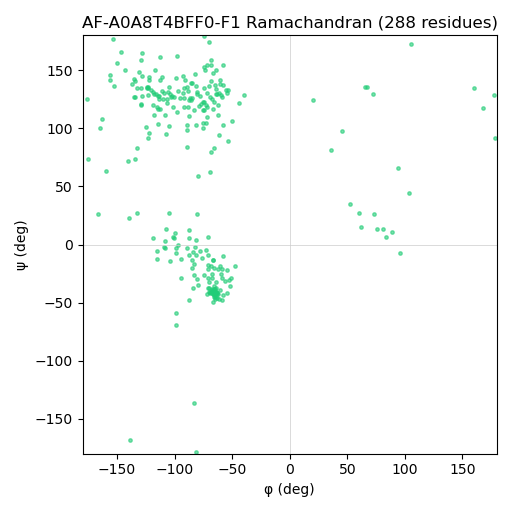8 161 ILE A CA 1
ATOM 1193 C C . ILE A 1 161 ? -4.209 4.887 -7.021 1.00 94.38 161 ILE A C 1
ATOM 1195 O O . ILE A 1 161 ? -3.490 5.517 -6.253 1.00 94.38 161 ILE A O 1
ATOM 1199 N N . VAL A 1 162 ? -5.491 5.173 -7.202 1.00 93.75 162 VAL A N 1
ATOM 1200 C CA . VAL A 1 162 ? -6.200 6.230 -6.483 1.00 93.75 162 VAL A CA 1
ATOM 1201 C C . VAL A 1 162 ? -6.943 5.619 -5.305 1.00 93.75 162 VAL A C 1
ATOM 1203 O O . VAL A 1 162 ? -7.643 4.606 -5.434 1.00 93.75 162 VAL A O 1
ATOM 1206 N N . VAL A 1 163 ? -6.785 6.241 -4.146 1.00 92.00 163 VAL A N 1
ATOM 1207 C CA . VAL A 1 163 ? -7.517 5.899 -2.935 1.00 92.00 163 VAL A CA 1
ATOM 1208 C C . VAL A 1 163 ? -8.910 6.516 -3.032 1.00 92.00 163 VAL A C 1
ATOM 1210 O O . VAL A 1 163 ? -9.077 7.724 -3.175 1.00 92.00 163 VAL A O 1
ATOM 1213 N N . GLY A 1 164 ? -9.933 5.669 -3.000 1.00 87.75 164 GLY A N 1
ATOM 1214 C CA . GLY A 1 164 ? -11.330 6.081 -3.018 1.00 87.75 164 GLY A CA 1
ATOM 1215 C C . GLY A 1 164 ? -11.818 6.466 -1.623 1.00 87.75 164 GLY A C 1
ATOM 1216 O O . GLY A 1 164 ? -11.140 7.128 -0.853 1.00 87.75 164 GLY A O 1
ATOM 1217 N N . GLN A 1 165 ? -13.017 6.025 -1.259 1.00 82.94 165 GLN A N 1
ATOM 1218 C CA . GLN A 1 165 ? -13.551 6.220 0.087 1.00 82.94 165 GLN A CA 1
ATOM 1219 C C . GLN A 1 165 ? -12.712 5.480 1.139 1.00 82.94 165 GLN A C 1
ATOM 1221 O O . GLN A 1 165 ? -12.420 4.288 0.974 1.00 82.94 165 GLN A O 1
ATOM 1226 N N . THR A 1 166 ? -12.398 6.186 2.227 1.00 79.06 166 THR A N 1
ATOM 1227 C CA . THR A 1 166 ? -11.839 5.638 3.467 1.00 79.06 166 THR A CA 1
ATOM 1228 C C . THR A 1 166 ? -12.761 5.978 4.639 1.00 79.06 166 THR A C 1
ATOM 1230 O O . THR A 1 166 ? -13.320 7.072 4.694 1.00 79.06 166 THR A O 1
ATOM 1233 N N . ALA A 1 167 ? -12.931 5.051 5.585 1.00 73.19 167 ALA A N 1
ATOM 1234 C CA . ALA A 1 167 ? -13.691 5.312 6.812 1.00 73.19 167 ALA A CA 1
ATOM 1235 C C . ALA A 1 167 ? -12.958 6.281 7.760 1.00 73.19 167 ALA A C 1
ATOM 1237 O O . ALA A 1 167 ? -13.594 7.043 8.485 1.00 73.19 167 ALA A O 1
ATOM 1238 N N . SER A 1 168 ? -11.623 6.243 7.757 1.00 78.44 168 SER A N 1
ATOM 1239 C CA . SER A 1 168 ? -10.755 7.145 8.517 1.00 78.44 168 SER A CA 1
ATOM 1240 C C . SER A 1 168 ? -9.412 7.268 7.798 1.00 78.44 168 SER A C 1
ATOM 1242 O O . SER A 1 168 ? -8.865 6.238 7.394 1.00 78.44 168 SER A O 1
ATOM 1244 N N . PRO A 1 1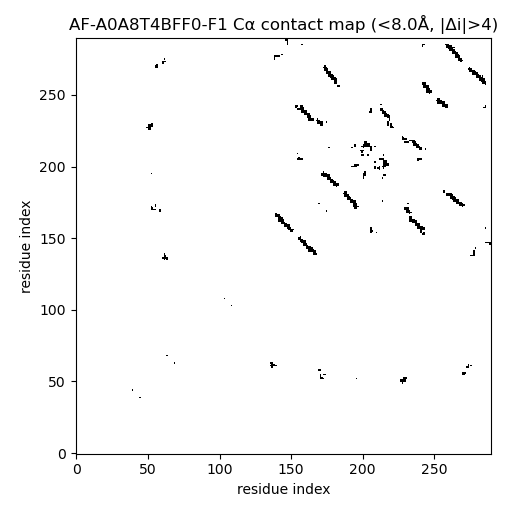69 ? -8.837 8.476 7.673 1.00 79.75 169 PRO A N 1
ATOM 1245 C CA . PRO A 1 169 ? -7.478 8.634 7.171 1.00 79.75 169 PRO A CA 1
ATOM 1246 C C . PRO A 1 169 ? -6.479 7.845 8.029 1.00 79.75 169 PRO A C 1
ATOM 1248 O O . PRO A 1 169 ? -6.584 7.819 9.260 1.00 79.75 169 PRO A O 1
ATOM 1251 N N . LEU A 1 170 ? -5.538 7.167 7.374 1.00 85.19 170 LEU A N 1
ATOM 1252 C CA . LEU A 1 170 ? -4.469 6.394 8.008 1.00 85.19 170 LEU A CA 1
ATOM 1253 C C . LEU A 1 170 ? -3.179 7.223 8.055 1.00 85.19 170 LEU A C 1
ATOM 1255 O O . LEU A 1 170 ? -3.029 8.207 7.343 1.00 85.19 170 LEU A O 1
ATOM 1259 N N . ALA A 1 171 ? -2.218 6.841 8.894 1.00 85.88 171 ALA A N 1
ATOM 1260 C CA . ALA A 1 171 ? -0.934 7.537 8.946 1.00 85.88 171 ALA A CA 1
ATOM 1261 C C . ALA A 1 171 ? -0.070 7.173 7.735 1.00 85.88 171 ALA A C 1
ATOM 1263 O O . ALA A 1 171 ? 0.274 6.004 7.578 1.00 85.88 171 ALA A O 1
ATOM 1264 N N . THR A 1 172 ? 0.353 8.156 6.936 1.00 88.19 172 THR A N 1
ATOM 1265 C CA . THR A 1 172 ? 1.187 7.950 5.733 1.00 88.19 172 THR A CA 1
ATOM 1266 C C . THR A 1 172 ? 2.467 7.170 6.040 1.00 88.19 172 THR A C 1
ATOM 1268 O O . THR A 1 172 ? 2.820 6.221 5.347 1.00 88.19 172 THR A O 1
ATOM 1271 N N . GLN A 1 173 ? 3.119 7.489 7.161 1.00 87.00 173 GLN A N 1
ATOM 1272 C CA . GLN A 1 173 ? 4.317 6.792 7.652 1.00 87.00 173 GLN A CA 1
ATOM 1273 C C . GLN A 1 173 ? 4.079 5.337 8.097 1.00 87.00 173 GLN A C 1
ATOM 1275 O O . GLN A 1 173 ? 5.034 4.599 8.326 1.00 87.00 173 GLN A O 1
ATOM 1280 N N . ALA A 1 174 ? 2.824 4.922 8.260 1.00 87.06 174 ALA A N 1
ATOM 1281 C CA . ALA A 1 174 ? 2.443 3.552 8.582 1.00 87.06 174 ALA A CA 1
ATOM 1282 C C . ALA A 1 174 ? 1.953 2.781 7.347 1.00 87.06 174 ALA A C 1
ATOM 1284 O O . ALA A 1 174 ? 1.494 1.656 7.497 1.00 87.06 174 ALA A O 1
ATOM 1285 N N . ILE A 1 175 ? 2.021 3.353 6.140 1.00 90.00 175 ILE A N 1
ATOM 1286 C CA . ILE A 1 175 ? 1.683 2.650 4.901 1.00 90.00 175 ILE A CA 1
ATOM 1287 C C . ILE A 1 175 ? 2.966 2.205 4.206 1.00 90.00 175 ILE A C 1
ATOM 1289 O O . ILE A 1 175 ? 3.870 3.000 3.940 1.00 90.00 175 ILE A O 1
ATOM 1293 N N . GLU A 1 176 ? 3.020 0.917 3.891 1.00 92.12 176 GLU A N 1
ATOM 1294 C CA . GLU A 1 176 ? 4.079 0.302 3.109 1.00 92.12 176 GLU A CA 1
ATOM 1295 C C . GLU A 1 176 ? 3.498 -0.293 1.828 1.00 92.12 176 GLU A C 1
ATOM 1297 O O . GLU A 1 176 ? 2.501 -1.022 1.842 1.00 92.12 176 GLU A O 1
ATOM 1302 N N . VAL A 1 177 ? 4.142 0.017 0.708 1.00 93.94 177 VAL A N 1
ATOM 1303 C CA . VAL A 1 177 ? 3.841 -0.566 -0.593 1.00 93.94 177 VAL A CA 1
ATOM 1304 C C . VAL A 1 177 ? 4.951 -1.541 -0.936 1.00 93.94 177 VAL A C 1
ATOM 1306 O O . VAL A 1 177 ? 6.130 -1.189 -0.948 1.00 93.94 177 VAL A O 1
ATOM 1309 N N . SER A 1 178 ? 4.558 -2.776 -1.224 1.00 94.06 178 SER A N 1
ATOM 1310 C CA . SER A 1 178 ? 5.462 -3.824 -1.679 1.00 94.06 178 SER A CA 1
ATOM 1311 C C . SER A 1 178 ? 5.186 -4.161 -3.137 1.00 94.06 178 SER A C 1
ATOM 1313 O O . SER A 1 178 ? 4.034 -4.360 -3.528 1.00 94.06 178 SER A O 1
ATOM 1315 N N . VAL A 1 179 ? 6.247 -4.218 -3.937 1.00 93.75 179 VAL A N 1
ATOM 1316 C CA . VAL A 1 179 ? 6.202 -4.619 -5.345 1.00 93.75 179 VAL A CA 1
ATOM 1317 C C . VAL A 1 179 ? 7.046 -5.873 -5.493 1.00 93.75 179 VAL A C 1
ATOM 1319 O O . VAL A 1 179 ? 8.266 -5.828 -5.337 1.00 93.75 179 VAL A O 1
ATOM 1322 N N . THR A 1 180 ? 6.391 -6.995 -5.769 1.00 94.06 180 THR A N 1
ATOM 1323 C CA . THR A 1 180 ? 7.039 -8.276 -6.049 1.00 94.06 180 THR A CA 1
ATOM 1324 C C . THR A 1 180 ? 6.985 -8.554 -7.544 1.00 94.06 180 THR A C 1
ATOM 1326 O O . THR A 1 180 ? 5.916 -8.473 -8.146 1.00 94.06 180 THR A O 1
ATOM 1329 N N . TYR A 1 181 ? 8.125 -8.893 -8.136 1.00 92.81 181 TYR A N 1
ATOM 1330 C CA . TYR A 1 181 ? 8.263 -9.190 -9.560 1.00 92.81 181 TYR A CA 1
ATOM 1331 C C . TYR A 1 181 ? 9.335 -10.256 -9.793 1.00 92.81 181 TYR A C 1
ATOM 1333 O O . TYR A 1 181 ? 10.113 -10.577 -8.894 1.00 92.81 181 TYR A O 1
ATOM 1341 N N . VAL A 1 182 ? 9.353 -10.817 -10.998 1.00 92.06 182 VAL A N 1
ATOM 1342 C CA . VAL A 1 182 ? 10.419 -11.703 -11.477 1.00 92.06 182 VAL A CA 1
ATOM 1343 C C . VAL A 1 182 ? 11.401 -10.848 -12.265 1.00 92.06 182 VAL A C 1
ATOM 1345 O O . VAL A 1 182 ? 10.964 -10.137 -13.158 1.00 92.06 182 VAL A O 1
ATOM 1348 N N . ASP A 1 183 ? 12.687 -10.879 -11.930 1.00 89.44 183 ASP A N 1
ATOM 1349 C CA . ASP A 1 183 ? 13.702 -10.057 -12.597 1.00 89.44 183 ASP A CA 1
ATOM 1350 C C . ASP A 1 183 ? 14.195 -10.652 -13.931 1.00 89.44 183 ASP A C 1
ATOM 1352 O O . ASP A 1 183 ? 13.746 -11.712 -14.378 1.00 89.44 183 ASP A O 1
ATOM 1356 N N . SER A 1 184 ? 15.147 -9.976 -14.585 1.00 85.94 184 SER A N 1
ATOM 1357 C CA . SER A 1 184 ? 15.735 -10.452 -15.845 1.00 85.94 184 SER A CA 1
ATOM 1358 C C . SER A 1 184 ? 16.477 -11.797 -15.740 1.00 85.94 184 SER A C 1
ATOM 1360 O O . SER A 1 184 ? 16.623 -12.490 -16.752 1.00 85.94 184 SER A O 1
ATOM 1362 N N . ALA A 1 185 ? 16.910 -12.196 -14.540 1.00 87.00 185 ALA A N 1
ATOM 1363 C CA . ALA A 1 185 ? 17.550 -13.481 -14.259 1.00 87.00 185 ALA A CA 1
ATOM 1364 C C . ALA A 1 185 ? 16.538 -14.600 -13.942 1.00 87.00 185 ALA A C 1
ATOM 1366 O O . ALA A 1 185 ? 16.914 -15.775 -13.911 1.00 87.00 185 ALA A O 1
ATOM 1367 N N . GLY A 1 186 ? 15.256 -14.260 -13.771 1.00 86.50 186 GLY A N 1
ATOM 1368 C CA . GLY A 1 186 ? 14.193 -15.193 -13.404 1.00 86.50 186 GLY A CA 1
ATOM 1369 C C . GLY A 1 186 ? 14.008 -15.361 -11.893 1.00 86.50 186 GLY A C 1
ATOM 1370 O O . GLY A 1 186 ? 13.278 -16.262 -11.474 1.00 86.50 186 GLY A O 1
ATOM 1371 N N . ASP A 1 187 ? 14.641 -14.515 -11.078 1.00 90.44 187 ASP A N 1
ATOM 1372 C CA . ASP A 1 187 ? 14.543 -14.553 -9.622 1.00 90.44 187 ASP A CA 1
ATOM 1373 C C . ASP A 1 187 ? 13.397 -13.665 -9.117 1.00 90.44 187 ASP A C 1
ATOM 1375 O O . ASP A 1 187 ? 13.154 -12.564 -9.614 1.00 90.44 187 ASP A O 1
ATOM 1379 N N . LEU A 1 188 ? 12.688 -14.125 -8.081 1.00 91.06 188 LEU A N 1
ATOM 1380 C CA . LEU A 1 188 ? 11.648 -13.331 -7.423 1.00 91.06 188 LEU A CA 1
ATOM 1381 C C . LEU A 1 188 ? 12.279 -12.254 -6.534 1.00 91.06 188 LEU A C 1
ATOM 1383 O O . LEU A 1 188 ? 12.894 -12.563 -5.510 1.00 91.06 188 LEU A O 1
ATOM 1387 N N . LYS A 1 189 ? 12.056 -10.985 -6.875 1.00 91.56 189 LYS A N 1
ATOM 1388 C CA . LYS A 1 189 ? 12.470 -9.820 -6.086 1.00 91.56 189 LYS A CA 1
ATOM 1389 C C . LYS A 1 189 ? 11.267 -9.107 -5.494 1.00 91.56 189 LYS A C 1
ATOM 1391 O O . LYS A 1 189 ? 10.202 -9.044 -6.095 1.00 91.56 189 LYS A O 1
ATOM 1396 N N . SER A 1 190 ? 11.436 -8.581 -4.284 1.00 92.81 190 SER A N 1
ATOM 1397 C CA . SER A 1 190 ? 10.429 -7.764 -3.603 1.00 92.81 190 SER A CA 1
ATOM 1398 C C . SER A 1 190 ? 11.058 -6.461 -3.139 1.00 92.81 190 SER A C 1
ATOM 1400 O O . SER A 1 190 ? 12.088 -6.476 -2.466 1.00 92.81 190 SER A O 1
ATOM 1402 N N . ILE A 1 191 ? 10.436 -5.347 -3.506 1.00 90.75 191 ILE A N 1
ATOM 1403 C CA . ILE A 1 191 ? 10.838 -4.005 -3.092 1.00 90.75 191 ILE A CA 1
ATOM 1404 C C . ILE A 1 191 ? 9.789 -3.487 -2.118 1.00 90.75 191 ILE A C 1
ATOM 1406 O O . ILE A 1 191 ? 8.600 -3.548 -2.419 1.00 90.75 191 ILE A O 1
ATOM 1410 N N . PHE A 1 192 ? 10.234 -2.975 -0.975 1.00 91.69 192 PHE A N 1
ATOM 1411 C CA . PHE A 1 192 ? 9.381 -2.416 0.070 1.00 91.69 192 PHE A CA 1
ATOM 1412 C C . PHE A 1 192 ? 9.647 -0.919 0.172 1.00 91.69 192 PHE A C 1
ATOM 1414 O O . PHE A 1 192 ? 10.796 -0.500 0.329 1.00 91.69 192 PHE A O 1
ATOM 1421 N N . VAL A 1 193 ? 8.594 -0.115 0.055 1.00 91.62 193 VAL A N 1
ATOM 1422 C CA . VAL A 1 193 ? 8.676 1.344 0.106 1.00 91.62 193 VAL A CA 1
ATOM 1423 C C . VAL A 1 193 ? 7.658 1.869 1.108 1.00 91.62 193 VAL A C 1
ATOM 1425 O O . VAL A 1 193 ? 6.454 1.669 0.955 1.00 91.62 193 VAL A O 1
ATOM 1428 N N . ASN A 1 194 ? 8.142 2.570 2.130 1.00 90.81 194 ASN A N 1
ATOM 1429 C CA . ASN A 1 194 ? 7.289 3.298 3.061 1.00 90.81 194 ASN A CA 1
ATOM 1430 C C . ASN A 1 194 ? 6.872 4.643 2.450 1.00 90.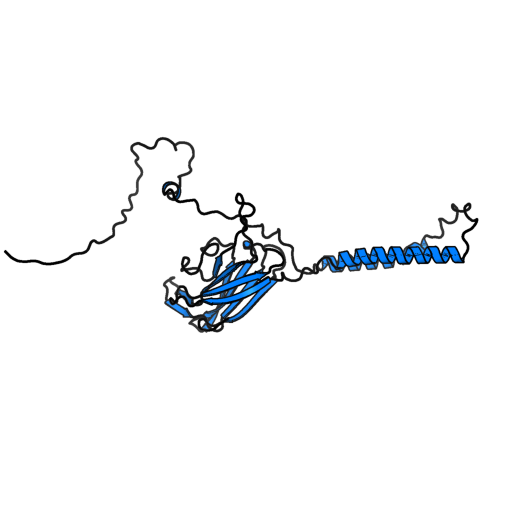81 194 ASN A C 1
ATOM 1432 O O . ASN A 1 194 ? 7.729 5.391 1.970 1.00 90.81 194 ASN A O 1
ATOM 1436 N N . LEU A 1 195 ? 5.578 4.970 2.497 1.00 88.06 195 LEU A N 1
ATOM 1437 C CA . LEU A 1 195 ? 5.053 6.187 1.866 1.00 88.06 195 LEU A CA 1
ATOM 1438 C C . LEU A 1 195 ? 5.462 7.478 2.588 1.00 88.06 195 LEU A C 1
ATOM 1440 O O . LEU A 1 195 ? 5.495 8.535 1.969 1.00 88.06 195 LEU A O 1
ATOM 1444 N N . GLY A 1 196 ? 5.833 7.399 3.868 1.00 82.56 196 GLY A N 1
ATOM 1445 C CA . GLY A 1 196 ? 6.390 8.520 4.629 1.00 82.56 196 GLY A CA 1
ATOM 1446 C C . GLY A 1 196 ? 7.886 8.763 4.394 1.00 82.56 196 GLY A C 1
ATOM 1447 O O . GLY A 1 196 ? 8.480 9.601 5.070 1.00 82.56 196 GLY A O 1
ATOM 1448 N N . SER A 1 197 ? 8.529 8.023 3.485 1.00 82.75 197 SER A N 1
ATOM 1449 C CA . SER A 1 197 ? 9.955 8.187 3.196 1.00 82.75 197 SER A CA 1
ATOM 1450 C C . SER A 1 197 ? 10.253 9.499 2.463 1.00 82.75 197 SER A C 1
ATOM 1452 O O . SER A 1 197 ? 9.610 9.853 1.474 1.00 82.75 197 SER A O 1
ATOM 1454 N N . THR A 1 198 ? 11.316 10.186 2.887 1.00 74.94 198 THR A N 1
ATOM 1455 C CA . THR A 1 198 ? 11.828 11.399 2.226 1.00 74.94 198 THR A CA 1
ATOM 1456 C C . THR A 1 198 ? 12.728 11.098 1.022 1.00 74.94 198 THR A C 1
ATOM 1458 O O . THR A 1 198 ? 13.173 12.018 0.336 1.00 74.94 198 THR A O 1
ATOM 1461 N N . ALA A 1 199 ? 12.993 9.821 0.726 1.00 79.75 199 ALA A N 1
ATOM 1462 C CA . ALA A 1 199 ? 13.849 9.383 -0.375 1.00 79.75 199 ALA A CA 1
ATOM 1463 C C . ALA A 1 199 ? 13.126 9.425 -1.738 1.00 79.75 199 ALA A C 1
ATOM 1465 O O . ALA A 1 199 ? 12.993 8.404 -2.402 1.00 79.75 199 ALA A O 1
ATOM 1466 N N . GLN A 1 200 ? 12.647 10.604 -2.148 1.00 81.12 200 GLN A N 1
ATOM 1467 C CA . GLN A 1 200 ? 11.918 10.823 -3.412 1.00 81.12 200 GLN A CA 1
ATOM 1468 C C . GLN A 1 200 ? 10.615 10.012 -3.558 1.00 81.12 200 GLN A C 1
ATOM 1470 O O . GLN A 1 200 ? 10.200 9.704 -4.673 1.00 81.12 200 GLN A O 1
ATOM 1475 N N . VAL A 1 201 ? 9.969 9.663 -2.442 1.00 86.19 201 VAL A N 1
ATOM 1476 C CA . VAL A 1 201 ? 8.696 8.921 -2.428 1.00 86.19 201 VAL A CA 1
ATOM 1477 C C . VAL A 1 201 ? 7.529 9.883 -2.226 1.00 86.19 201 VAL A C 1
ATOM 1479 O O . VAL A 1 201 ? 6.661 9.984 -3.089 1.00 86.19 201 VAL A O 1
ATOM 1482 N N . TYR A 1 202 ? 7.532 10.614 -1.110 1.00 88.81 202 TYR A N 1
ATOM 1483 C CA . TYR A 1 202 ? 6.456 11.531 -0.739 1.00 88.81 202 TYR A CA 1
ATOM 1484 C C . TYR A 1 202 ? 6.507 12.858 -1.510 1.00 88.81 202 TYR A C 1
ATOM 1486 O O . TYR A 1 202 ? 7.533 13.538 -1.496 1.00 88.81 202 TYR A O 1
ATOM 1494 N N . GLY A 1 203 ? 5.392 13.259 -2.127 1.00 84.25 203 GLY A N 1
ATOM 1495 C CA . GLY A 1 203 ? 5.273 14.509 -2.889 1.00 84.25 203 GLY A CA 1
ATOM 1496 C C . GLY A 1 203 ? 5.940 14.456 -4.268 1.00 84.25 203 GLY A C 1
ATOM 1497 O O . GLY A 1 203 ? 6.146 15.489 -4.907 1.00 84.25 203 GLY A O 1
ATOM 1498 N N . PHE A 1 204 ? 6.297 13.255 -4.726 1.00 87.69 204 PHE A N 1
ATOM 1499 C CA . PHE A 1 204 ? 6.891 13.017 -6.035 1.00 87.69 204 PHE A CA 1
ATOM 1500 C C . PHE A 1 204 ? 5.928 12.237 -6.929 1.00 87.69 204 PHE A C 1
ATOM 1502 O O . PHE A 1 204 ? 4.978 11.606 -6.477 1.00 87.69 204 PHE A O 1
ATOM 1509 N N . THR A 1 205 ? 6.195 12.298 -8.226 1.00 87.69 205 THR A N 1
ATOM 1510 C CA . THR A 1 205 ? 5.521 11.521 -9.263 1.00 87.69 205 THR A CA 1
ATOM 1511 C C . THR A 1 205 ? 6.585 10.829 -10.112 1.00 87.69 205 THR A C 1
ATOM 1513 O O . THR A 1 205 ? 7.752 11.247 -10.102 1.00 87.69 205 THR A O 1
ATOM 1516 N N . PRO A 1 206 ? 6.225 9.825 -10.922 1.00 87.81 206 PRO A N 1
ATOM 1517 C CA . PRO A 1 206 ? 7.181 9.166 -11.813 1.00 87.81 206 PRO A CA 1
ATOM 1518 C C . PRO A 1 206 ? 7.930 10.130 -12.754 1.00 87.81 206 PRO A C 1
ATOM 1520 O O . PRO A 1 206 ? 9.034 9.829 -13.195 1.00 87.81 206 PRO A O 1
ATOM 1523 N N . TYR A 1 207 ? 7.380 11.322 -13.014 1.00 87.19 207 TYR A N 1
ATOM 1524 C CA . TYR A 1 207 ? 7.986 12.345 -13.871 1.00 87.19 207 TYR A CA 1
ATOM 1525 C C . TYR A 1 207 ? 9.165 13.096 -13.241 1.00 87.19 207 TYR A C 1
ATOM 1527 O O . TYR A 1 207 ? 10.010 13.618 -13.966 1.00 87.19 207 TYR A O 1
ATOM 1535 N N . ASN A 1 208 ? 9.227 13.196 -11.911 1.00 84.81 208 ASN A N 1
ATOM 1536 C CA . ASN A 1 208 ? 10.254 13.970 -11.202 1.00 84.81 208 ASN A CA 1
ATOM 1537 C C . ASN A 1 208 ? 11.129 13.115 -10.263 1.00 84.81 208 ASN A C 1
ATOM 1539 O O . ASN A 1 208 ? 11.981 13.660 -9.561 1.00 84.81 208 ASN A O 1
ATOM 1543 N N . SER A 1 209 ? 10.952 11.789 -10.277 1.00 84.19 209 SER A N 1
ATOM 1544 C CA . SER A 1 209 ? 11.659 10.830 -9.415 1.00 84.19 209 SER A CA 1
ATOM 1545 C C . SER A 1 209 ? 12.174 9.609 -10.203 1.00 84.19 209 SER A C 1
ATOM 1547 O O . SER A 1 209 ? 11.674 8.493 -10.071 1.00 84.19 209 SER A O 1
ATOM 1549 N N . PRO A 1 210 ? 13.235 9.772 -11.014 1.00 74.62 210 PRO A N 1
ATOM 1550 C CA . PRO A 1 210 ? 13.706 8.717 -11.915 1.00 74.62 210 PRO A CA 1
ATOM 1551 C C . PRO A 1 210 ? 14.286 7.488 -11.200 1.00 74.62 210 PRO A C 1
ATOM 1553 O O . PRO A 1 210 ? 14.447 6.449 -11.833 1.00 74.62 210 PRO A O 1
ATOM 1556 N N . ASN A 1 211 ? 14.573 7.571 -9.899 1.00 78.19 211 ASN A N 1
ATOM 1557 C CA . ASN A 1 211 ? 15.146 6.468 -9.122 1.00 78.19 211 ASN A CA 1
ATOM 1558 C C . ASN A 1 211 ? 14.130 5.774 -8.208 1.00 78.19 211 ASN A C 1
ATOM 1560 O O . ASN A 1 211 ? 14.419 4.692 -7.701 1.00 78.19 211 ASN A O 1
ATOM 1564 N N . SER A 1 212 ? 12.961 6.380 -7.973 1.00 86.00 212 SER A N 1
ATOM 1565 C CA . SER A 1 212 ? 11.943 5.758 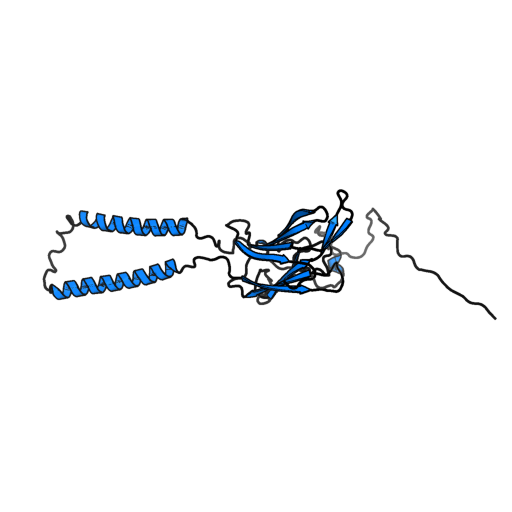-7.131 1.00 86.00 212 SER A CA 1
ATOM 1566 C C . SER A 1 212 ? 11.027 4.888 -7.980 1.00 86.00 212 SER A C 1
ATOM 1568 O O . SER A 1 212 ? 10.602 5.284 -9.066 1.00 86.00 212 SER A O 1
ATOM 1570 N N . ILE A 1 213 ? 10.726 3.689 -7.486 1.00 88.56 213 ILE A N 1
ATOM 1571 C CA . ILE A 1 213 ? 9.752 2.787 -8.106 1.00 88.56 213 ILE A CA 1
ATOM 1572 C C . ILE A 1 213 ? 8.324 3.113 -7.667 1.00 88.56 213 ILE A C 1
ATOM 1574 O O . ILE A 1 213 ? 7.400 3.036 -8.475 1.00 88.56 213 ILE A O 1
ATOM 1578 N N . VAL A 1 214 ? 8.154 3.493 -6.400 1.00 92.19 214 VAL A N 1
ATOM 1579 C CA . VAL A 1 214 ? 6.870 3.882 -5.823 1.00 92.19 214 VAL A CA 1
ATOM 1580 C C . VAL A 1 214 ? 6.955 5.338 -5.404 1.00 92.19 214 VAL A C 1
ATOM 1582 O O . VAL A 1 214 ? 7.878 5.736 -4.694 1.00 92.19 214 VAL A O 1
ATOM 1585 N N . THR A 1 215 ? 5.981 6.131 -5.823 1.00 92.44 215 THR A N 1
ATOM 1586 C CA . THR A 1 215 ? 5.819 7.509 -5.357 1.00 92.44 215 THR A CA 1
ATOM 1587 C C . THR A 1 215 ? 4.401 7.758 -4.889 1.00 92.44 215 THR A C 1
ATOM 1589 O O . THR A 1 215 ? 3.485 7.003 -5.217 1.00 92.44 215 THR A O 1
ATOM 1592 N N . PHE A 1 216 ? 4.238 8.780 -4.061 1.00 92.62 216 PHE A N 1
ATOM 1593 C CA . PHE A 1 216 ? 2.986 9.087 -3.395 1.00 92.62 216 PHE A CA 1
ATOM 1594 C C . PHE A 1 216 ? 2.688 10.575 -3.490 1.00 92.62 216 PHE A C 1
ATOM 1596 O O . PHE A 1 216 ? 3.517 11.407 -3.113 1.00 92.62 216 PHE A O 1
ATOM 1603 N N . SER A 1 217 ? 1.490 10.887 -3.971 1.00 91.00 217 SER A N 1
ATOM 1604 C CA . SER A 1 217 ? 0.930 12.229 -3.989 1.00 91.00 217 SER A CA 1
ATOM 1605 C C . SER A 1 217 ? -0.256 12.273 -3.036 1.00 91.00 217 SER A C 1
ATOM 1607 O O . SER A 1 217 ? -1.250 11.579 -3.238 1.00 91.00 217 SER A O 1
ATOM 1609 N N . ASP A 1 218 ? -0.116 13.094 -2.005 1.00 88.56 218 ASP A N 1
ATOM 1610 C CA . ASP A 1 218 ? -1.109 13.308 -0.954 1.00 88.56 218 ASP A CA 1
ATOM 1611 C C . ASP A 1 218 ? -2.021 14.479 -1.337 1.00 88.56 218 ASP A C 1
ATOM 1613 O O . ASP A 1 218 ? -1.533 15.531 -1.778 1.00 88.56 218 ASP A O 1
ATOM 1617 N N . LEU A 1 219 ? -3.330 14.309 -1.162 1.00 87.12 219 LEU A N 1
ATOM 1618 C CA . LEU A 1 219 ? -4.280 15.412 -1.170 1.00 87.12 219 LEU A CA 1
ATOM 1619 C C . LEU A 1 219 ? -4.427 15.958 0.255 1.00 87.12 219 LEU A C 1
ATOM 1621 O O . LEU A 1 219 ? -5.365 15.637 0.985 1.00 87.12 219 LEU A O 1
ATOM 1625 N N . VAL A 1 220 ? -3.498 16.838 0.622 1.00 80.38 220 VAL A N 1
ATOM 1626 C CA . VAL A 1 220 ? -3.454 17.429 1.961 1.00 80.38 220 VAL A CA 1
ATOM 1627 C C . VAL A 1 220 ? -4.693 18.289 2.213 1.00 80.38 220 VAL A C 1
ATOM 1629 O O . VAL A 1 220 ? -5.010 19.181 1.425 1.00 80.38 220 VAL A O 1
ATOM 1632 N N . ASP A 1 221 ? -5.358 18.046 3.343 1.00 71.62 221 ASP A N 1
ATOM 1633 C CA . ASP A 1 221 ? -6.462 18.875 3.823 1.00 71.62 221 ASP A CA 1
ATOM 1634 C C . ASP A 1 221 ? -5.941 20.271 4.213 1.00 71.62 221 ASP A C 1
ATOM 1636 O O . ASP A 1 221 ? -5.127 20.420 5.128 1.00 71.62 221 ASP A O 1
ATOM 1640 N N . ASP A 1 222 ? -6.405 21.301 3.504 1.00 66.94 222 ASP A N 1
ATOM 1641 C CA . ASP A 1 222 ? -6.037 22.701 3.725 1.00 66.94 222 ASP A CA 1
ATOM 1642 C C . ASP A 1 222 ? -6.923 23.396 4.771 1.00 66.94 222 ASP A C 1
ATOM 1644 O O . ASP A 1 222 ? -6.759 24.593 5.024 1.00 66.94 222 ASP A O 1
ATOM 1648 N N . THR A 1 223 ? -7.818 22.650 5.434 1.00 70.25 223 THR A N 1
ATOM 1649 C CA . THR A 1 223 ? -8.705 23.168 6.488 1.00 70.25 223 THR A CA 1
ATOM 1650 C C . THR A 1 223 ? -7.933 23.902 7.590 1.00 70.25 223 THR A C 1
ATOM 1652 O O . THR A 1 223 ? -8.460 24.850 8.179 1.00 70.25 223 THR A O 1
ATOM 1655 N N . ASN A 1 224 ? -6.682 23.506 7.858 1.00 69.25 224 ASN A N 1
ATOM 1656 C CA . ASN A 1 224 ? -5.782 24.239 8.742 1.00 69.25 224 ASN A CA 1
ATOM 1657 C C . ASN A 1 224 ? -4.479 24.619 8.007 1.00 69.25 224 ASN A C 1
ATOM 1659 O O . ASN A 1 224 ? -3.529 23.836 7.995 1.00 69.25 224 ASN A O 1
ATOM 1663 N N . PRO A 1 225 ? -4.412 25.812 7.387 1.00 68.69 225 PRO A N 1
ATOM 1664 C CA . PRO A 1 225 ? -3.322 26.179 6.479 1.00 68.69 225 PRO A CA 1
ATOM 1665 C C . PRO A 1 225 ? -1.964 26.358 7.173 1.00 68.69 225 PRO A C 1
ATOM 1667 O O . PRO A 1 225 ? -0.933 26.321 6.506 1.00 68.69 225 PRO A O 1
ATOM 1670 N N . ASP A 1 226 ? -1.954 26.543 8.495 1.00 71.38 226 ASP A N 1
ATOM 1671 C CA . ASP A 1 226 ? -0.732 26.753 9.278 1.00 71.38 226 ASP A CA 1
ATOM 1672 C C . ASP A 1 226 ? -0.048 25.435 9.692 1.00 71.38 226 ASP A C 1
ATOM 1674 O O . ASP A 1 226 ? 1.145 25.426 9.993 1.00 71.38 226 ASP A O 1
ATOM 1678 N N . GLU A 1 227 ? -0.781 24.315 9.690 1.00 73.62 227 GLU A N 1
ATOM 1679 C CA . GLU A 1 227 ? -0.273 22.985 10.051 1.00 73.62 227 GLU A CA 1
ATOM 1680 C C . GLU A 1 227 ? -0.862 21.917 9.114 1.00 73.62 227 GLU A C 1
ATOM 1682 O O . GLU A 1 227 ? -1.719 21.132 9.527 1.00 73.62 227 GLU A O 1
ATOM 1687 N N . PRO A 1 228 ? -0.426 21.874 7.842 1.00 76.62 228 PRO A N 1
ATOM 1688 C CA . PRO A 1 228 ? -0.833 20.818 6.926 1.00 76.62 228 PRO A CA 1
ATOM 1689 C C . PRO A 1 228 ? -0.363 19.462 7.458 1.00 76.62 228 PRO A C 1
ATOM 1691 O O . PRO A 1 228 ? 0.812 19.291 7.803 1.00 76.62 228 PRO A O 1
ATOM 1694 N N . VAL A 1 229 ? -1.269 18.485 7.504 1.00 81.00 229 VAL A N 1
ATOM 1695 C CA . VAL A 1 229 ? -0.981 17.135 7.998 1.00 81.00 229 VAL A CA 1
ATOM 1696 C C . VAL A 1 229 ? -1.174 16.114 6.887 1.00 81.00 229 VAL A C 1
ATOM 1698 O O . VAL A 1 229 ? -2.219 16.068 6.250 1.00 81.00 229 VAL A O 1
ATOM 1701 N N . SER A 1 230 ? -0.165 15.272 6.693 1.00 85.88 230 SER A N 1
ATOM 1702 C CA . SER A 1 230 ? -0.180 14.180 5.737 1.00 85.88 230 SER A CA 1
ATOM 1703 C C . SER A 1 230 ? -0.929 13.004 6.328 1.00 85.88 230 SER A C 1
ATOM 1705 O O . SER A 1 230 ? -0.642 12.545 7.447 1.00 85.88 230 SER A O 1
ATOM 1707 N N . SER A 1 231 ? -1.868 12.496 5.548 1.00 86.81 231 SER A N 1
ATOM 1708 C CA . SER A 1 231 ? -2.652 11.324 5.887 1.00 86.81 231 SER A CA 1
ATOM 1709 C C . SER A 1 231 ? -2.908 10.516 4.631 1.00 86.81 231 SER A C 1
ATOM 1711 O O . SER A 1 231 ? -3.010 11.079 3.558 1.00 86.81 231 SER A O 1
ATOM 1713 N N . PHE A 1 232 ? -3.039 9.204 4.780 1.00 88.19 232 PHE A N 1
ATOM 1714 C CA . PHE A 1 232 ? -3.453 8.318 3.710 1.00 88.19 232 PHE A CA 1
ATOM 1715 C C . PHE A 1 232 ? -4.981 8.216 3.709 1.00 88.19 232 PHE A C 1
ATOM 1717 O O . PHE A 1 232 ? -5.574 7.495 4.525 1.00 88.19 232 PHE A O 1
ATOM 1724 N N . GLY A 1 233 ? -5.616 8.990 2.839 1.00 87.56 233 GLY A N 1
ATOM 1725 C CA . GLY A 1 233 ? -7.045 9.228 2.781 1.00 87.56 233 GLY A CA 1
ATOM 1726 C C . GLY A 1 233 ? -7.623 9.244 1.367 1.00 87.56 233 GLY A C 1
ATOM 1727 O O . GLY A 1 233 ? -7.019 8.793 0.400 1.00 87.56 233 GLY A O 1
ATOM 1728 N N . ALA A 1 234 ? -8.873 9.692 1.267 1.00 88.06 234 ALA A N 1
ATOM 1729 C CA . ALA A 1 234 ? -9.603 9.697 0.008 1.00 88.06 234 ALA A CA 1
ATOM 1730 C C . ALA A 1 234 ? -9.064 10.763 -0.950 1.00 88.06 234 ALA A C 1
ATOM 1732 O O . ALA A 1 234 ? -8.986 11.931 -0.585 1.00 88.06 234 ALA A O 1
ATOM 1733 N N . GLY A 1 235 ? -8.790 10.372 -2.194 1.00 87.00 235 GLY A N 1
ATOM 1734 C CA . GLY A 1 235 ? -8.226 11.249 -3.220 1.00 87.00 235 GLY A CA 1
ATOM 1735 C C . GLY A 1 235 ? -6.708 11.158 -3.359 1.00 87.00 235 GLY A C 1
ATOM 1736 O O . GLY A 1 235 ? -6.178 11.706 -4.321 1.00 87.00 235 GLY A O 1
ATOM 1737 N N . ASP A 1 236 ? -6.030 10.431 -2.470 1.00 91.38 236 ASP A N 1
ATOM 1738 C CA . ASP A 1 236 ? -4.589 10.229 -2.571 1.00 91.38 236 ASP A CA 1
ATOM 1739 C C . ASP A 1 236 ? -4.213 9.294 -3.713 1.00 91.38 236 ASP A C 1
ATOM 1741 O O . ASP A 1 236 ? -4.975 8.409 -4.117 1.00 91.38 236 ASP A O 1
ATOM 1745 N N . GLU A 1 237 ? -2.991 9.456 -4.209 1.00 93.44 237 GLU A N 1
ATOM 1746 C CA . GLU A 1 237 ? -2.519 8.764 -5.397 1.00 93.44 237 GLU A CA 1
ATOM 1747 C C . GLU A 1 237 ? -1.179 8.081 -5.123 1.00 93.44 237 GLU A C 1
ATOM 1749 O O . GLU A 1 237 ? -0.176 8.710 -4.780 1.00 93.44 237 GLU A O 1
ATOM 1754 N N . VAL A 1 238 ? -1.154 6.764 -5.304 1.00 94.12 238 VAL A N 1
ATOM 1755 C CA . VAL A 1 238 ? 0.058 5.949 -5.286 1.00 94.12 238 VAL A CA 1
ATOM 1756 C C . VAL A 1 238 ? 0.423 5.614 -6.722 1.00 94.12 238 VAL A C 1
ATOM 1758 O O . VAL A 1 238 ? -0.375 5.060 -7.478 1.00 94.12 238 VAL A O 1
ATOM 1761 N N . TYR A 1 239 ? 1.659 5.907 -7.084 1.00 94.25 239 TYR A N 1
ATOM 1762 C CA . TYR A 1 239 ? 2.203 5.645 -8.402 1.00 94.25 239 TYR A CA 1
ATOM 1763 C C . TYR A 1 239 ? 3.231 4.529 -8.315 1.00 94.25 239 TYR A C 1
ATOM 1765 O O . TYR A 1 239 ? 4.195 4.640 -7.559 1.00 94.25 239 TYR A O 1
ATOM 1773 N N . VAL A 1 240 ? 3.052 3.473 -9.104 1.00 93.56 240 VAL A N 1
ATOM 1774 C CA . VAL A 1 240 ? 3.998 2.354 -9.194 1.00 93.56 240 VAL A CA 1
ATOM 1775 C C . VAL A 1 240 ? 4.512 2.267 -10.619 1.00 93.56 240 VAL A C 1
ATOM 1777 O O . VAL A 1 240 ? 3.728 2.094 -11.545 1.00 93.56 240 VAL A O 1
ATOM 1780 N N . ARG A 1 241 ? 5.820 2.397 -10.823 1.00 91.88 241 ARG A N 1
ATOM 1781 C CA . ARG A 1 241 ? 6.400 2.323 -12.169 1.00 91.88 241 ARG A CA 1
ATOM 1782 C C . ARG A 1 241 ? 6.286 0.914 -12.731 1.00 91.88 241 ARG A C 1
ATOM 1784 O O . ARG A 1 241 ? 6.475 -0.071 -12.023 1.00 91.88 241 ARG A O 1
ATOM 1791 N N . THR A 1 242 ? 5.983 0.847 -14.021 1.00 91.44 242 THR A N 1
ATOM 1792 C CA . THR A 1 242 ? 5.815 -0.412 -14.763 1.00 91.44 242 THR A CA 1
ATOM 1793 C C . THR A 1 242 ? 7.140 -0.999 -15.236 1.00 91.44 242 THR A C 1
ATOM 1795 O O . THR A 1 242 ? 7.203 -2.172 -15.589 1.00 91.44 242 THR A O 1
ATOM 1798 N N . HIS A 1 243 ? 8.197 -0.190 -15.241 1.00 90.31 243 HIS A N 1
ATOM 1799 C CA . HIS A 1 243 ? 9.537 -0.578 -15.644 1.00 90.31 243 HIS A CA 1
ATOM 1800 C C . HIS A 1 243 ? 10.515 -0.297 -14.507 1.00 90.31 243 HIS A C 1
ATOM 1802 O O . HIS A 1 243 ? 10.468 0.761 -13.875 1.00 90.31 243 HIS A O 1
ATOM 1808 N N . ILE A 1 244 ? 11.405 -1.250 -14.249 1.00 88.31 244 ILE A N 1
ATOM 1809 C CA . ILE A 1 244 ? 12.409 -1.162 -13.192 1.00 88.31 244 ILE A CA 1
ATOM 1810 C C . ILE A 1 244 ? 13.786 -1.119 -13.830 1.00 88.31 244 ILE A C 1
ATOM 1812 O O . ILE A 1 244 ? 14.137 -1.981 -14.632 1.00 88.31 244 ILE A O 1
ATOM 1816 N N . GLN A 1 245 ? 14.584 -0.126 -13.449 1.00 86.62 245 GLN A N 1
ATOM 1817 C CA . GLN A 1 245 ? 15.994 -0.111 -13.801 1.00 86.62 245 GLN A CA 1
ATOM 1818 C C . GLN A 1 245 ? 16.733 -1.125 -12.928 1.00 86.62 245 GLN A C 1
ATOM 1820 O O . GLN A 1 245 ? 16.807 -0.973 -11.707 1.00 86.62 245 GLN A O 1
ATOM 1825 N N . GLU A 1 246 ? 17.288 -2.155 -13.555 1.00 83.50 246 GLU A N 1
ATOM 1826 C CA . GLU A 1 246 ? 18.221 -3.055 -12.891 1.00 83.50 246 GLU A CA 1
ATOM 1827 C C . GLU A 1 246 ? 19.625 -2.440 -12.895 1.00 83.50 246 GLU A C 1
ATOM 1829 O O . GLU A 1 246 ? 20.008 -1.727 -13.829 1.00 83.50 246 GLU A O 1
ATOM 1834 N N . PHE A 1 247 ? 20.384 -2.708 -11.835 1.00 83.00 247 PHE A N 1
ATOM 1835 C CA . PHE A 1 247 ? 21.764 -2.263 -11.678 1.00 83.00 247 PHE A CA 1
ATOM 1836 C C . PHE A 1 247 ? 22.661 -3.482 -11.470 1.00 83.00 247 PHE A C 1
ATOM 1838 O O . PHE A 1 247 ? 22.244 -4.458 -10.838 1.00 83.00 247 PHE A O 1
ATOM 1845 N N . ASP A 1 248 ? 23.875 -3.445 -12.012 1.00 80.62 248 ASP A N 1
ATOM 1846 C CA . ASP A 1 248 ? 24.873 -4.484 -11.763 1.00 80.62 248 ASP A CA 1
ATOM 1847 C C . ASP A 1 248 ? 25.491 -4.375 -10.352 1.00 80.62 248 ASP A C 1
ATOM 1849 O O . ASP A 1 248 ? 25.168 -3.486 -9.561 1.00 80.62 248 ASP A O 1
ATOM 1853 N N . GLU A 1 249 ? 26.403 -5.294 -10.022 1.00 81.12 249 GLU A N 1
ATOM 1854 C CA . GLU A 1 249 ? 27.136 -5.303 -8.743 1.00 81.12 249 GLU A CA 1
ATOM 1855 C C . GLU A 1 249 ? 27.984 -4.031 -8.525 1.00 81.12 249 GLU A C 1
ATOM 1857 O O . GLU A 1 249 ? 28.337 -3.705 -7.391 1.00 81.12 249 GLU A O 1
ATOM 1862 N N . PHE A 1 250 ? 28.278 -3.282 -9.594 1.00 82.00 250 PHE A N 1
ATOM 1863 C CA . PHE A 1 250 ? 29.027 -2.026 -9.567 1.00 82.00 250 PHE A CA 1
ATOM 1864 C C . PHE A 1 250 ? 28.120 -0.784 -9.550 1.00 82.00 250 PHE A C 1
ATOM 1866 O O . PHE A 1 250 ? 28.632 0.332 -9.450 1.00 82.00 250 PHE A O 1
ATOM 1873 N N . GLY A 1 251 ? 26.794 -0.965 -9.567 1.00 77.00 251 GLY A N 1
ATOM 1874 C CA . GLY A 1 251 ? 25.806 0.111 -9.540 1.00 77.00 251 GLY A CA 1
ATOM 1875 C C . GLY A 1 251 ? 25.556 0.774 -10.896 1.00 77.00 251 GLY A C 1
ATOM 1876 O O . GLY A 1 251 ? 24.937 1.836 -10.935 1.00 77.00 251 GLY A O 1
ATOM 1877 N N . GLU A 1 252 ? 26.013 0.178 -11.997 1.00 81.88 252 GLU A N 1
ATOM 1878 C CA . GLU A 1 252 ? 25.761 0.677 -13.348 1.00 81.88 252 GLU A CA 1
ATOM 1879 C C . GLU A 1 252 ? 24.414 0.152 -13.875 1.00 81.88 252 GLU A C 1
ATOM 1881 O O . GLU A 1 252 ? 24.073 -1.015 -13.653 1.00 81.88 252 GLU A O 1
ATOM 1886 N N . PRO A 1 253 ? 23.620 0.988 -14.570 1.00 81.81 253 PRO A N 1
ATOM 1887 C CA . PRO A 1 253 ? 22.321 0.587 -15.098 1.00 81.81 253 PRO A CA 1
ATOM 1888 C C . PRO A 1 253 ? 22.494 -0.458 -16.209 1.00 81.81 253 PRO A C 1
ATOM 1890 O O . PRO A 1 253 ? 23.196 -0.225 -17.193 1.00 81.81 253 PRO A O 1
ATOM 1893 N N . THR A 1 254 ? 21.841 -1.612 -16.072 1.00 81.69 254 THR A N 1
ATOM 1894 C CA . THR A 1 254 ? 21.971 -2.733 -17.014 1.00 81.69 254 THR A CA 1
ATOM 1895 C C . THR A 1 254 ? 20.832 -2.772 -18.022 1.00 81.69 254 THR A C 1
ATOM 1897 O O . THR A 1 254 ? 21.026 -2.526 -19.211 1.00 81.69 254 THR A O 1
ATOM 1900 N N . VAL A 1 255 ? 19.630 -3.097 -17.557 1.00 82.69 255 VAL A N 1
ATOM 1901 C CA . VAL A 1 255 ? 18.441 -3.296 -18.382 1.00 82.69 255 VAL A CA 1
ATOM 1902 C C . VAL A 1 255 ? 17.265 -2.622 -17.701 1.00 82.69 255 VAL A C 1
ATOM 1904 O O . VAL A 1 255 ? 17.088 -2.719 -16.488 1.00 82.69 255 VAL A O 1
ATOM 1907 N N . LEU A 1 256 ? 16.452 -1.944 -18.506 1.00 86.50 256 LEU A N 1
ATOM 1908 C CA . LEU A 1 256 ? 15.139 -1.499 -18.078 1.00 86.50 256 LEU A CA 1
ATOM 1909 C C . LEU A 1 256 ? 14.176 -2.684 -18.203 1.00 86.50 256 LEU A C 1
ATOM 1911 O O . LEU A 1 256 ? 13.798 -3.077 -19.308 1.00 86.50 256 LEU A O 1
ATOM 1915 N N . HIS A 1 257 ? 13.854 -3.299 -17.072 1.00 89.06 257 HIS A N 1
ATOM 1916 C CA . HIS A 1 257 ? 13.063 -4.517 -16.996 1.00 89.06 257 HIS A CA 1
ATOM 1917 C C . HIS A 1 257 ? 11.560 -4.191 -16.925 1.00 89.06 257 HIS A C 1
ATOM 1919 O O . HIS A 1 257 ? 11.134 -3.535 -15.968 1.00 89.06 257 HIS A O 1
ATOM 1925 N N . PRO A 1 258 ? 10.742 -4.626 -17.902 1.00 90.56 258 PRO A N 1
ATOM 1926 C CA . PRO A 1 258 ? 9.295 -4.450 -17.851 1.00 90.56 258 PRO A CA 1
ATOM 1927 C C . PRO A 1 258 ? 8.663 -5.412 -16.845 1.00 90.56 258 PRO A C 1
ATOM 1929 O O . PRO A 1 258 ? 8.943 -6.608 -16.853 1.00 90.56 258 PRO A O 1
ATOM 1932 N N . LEU A 1 259 ? 7.753 -4.909 -16.018 1.00 91.00 259 LEU A N 1
ATOM 1933 C CA . LEU A 1 259 ? 7.030 -5.724 -15.053 1.00 91.00 259 LEU A CA 1
ATOM 1934 C C . LEU A 1 259 ? 5.965 -6.588 -15.737 1.00 91.00 259 LEU A C 1
ATOM 1936 O O . LEU A 1 259 ? 5.058 -6.088 -16.408 1.00 91.00 259 LEU A O 1
ATOM 1940 N N . VAL A 1 260 ? 6.068 -7.899 -15.531 1.00 91.25 260 VAL A N 1
ATOM 1941 C CA . VAL A 1 260 ? 5.117 -8.910 -16.007 1.00 91.25 260 VAL A CA 1
ATOM 1942 C C . VAL A 1 260 ? 4.720 -9.792 -14.830 1.00 91.25 260 VAL A C 1
ATOM 1944 O O . VAL A 1 260 ? 5.587 -10.202 -14.059 1.00 91.25 260 VAL A O 1
ATOM 1947 N N . ASP A 1 261 ? 3.420 -10.072 -14.691 1.00 90.56 261 ASP A N 1
ATOM 1948 C CA . ASP A 1 261 ? 2.858 -10.837 -13.564 1.00 90.56 261 ASP A CA 1
ATOM 1949 C C . ASP A 1 261 ? 3.286 -10.282 -12.189 1.00 90.56 261 ASP A C 1
ATOM 1951 O O . ASP A 1 261 ? 3.521 -11.008 -11.221 1.00 90.56 261 ASP A O 1
ATOM 1955 N N . ALA A 1 262 ? 3.423 -8.957 -12.094 1.00 92.38 262 ALA A N 1
ATOM 1956 C CA . ALA A 1 262 ? 3.837 -8.319 -10.859 1.00 92.38 262 ALA A CA 1
ATOM 1957 C C . ALA A 1 262 ? 2.703 -8.338 -9.831 1.00 92.38 262 ALA A C 1
ATOM 1959 O O . ALA A 1 262 ? 1.506 -8.287 -10.145 1.00 92.38 262 ALA A O 1
ATOM 1960 N N . ARG A 1 263 ? 3.104 -8.370 -8.562 1.00 94.44 263 ARG A N 1
ATOM 1961 C CA . ARG A 1 263 ? 2.208 -8.277 -7.418 1.00 94.44 263 ARG A CA 1
ATOM 1962 C C . ARG A 1 263 ? 2.501 -7.002 -6.644 1.00 94.44 263 ARG A C 1
ATOM 1964 O O . ARG A 1 263 ? 3.572 -6.865 -6.060 1.00 94.44 263 ARG A O 1
ATOM 1971 N N . VAL A 1 264 ? 1.514 -6.116 -6.569 1.00 94.50 264 VAL A N 1
ATOM 1972 C CA . VAL A 1 264 ? 1.578 -4.889 -5.767 1.00 94.50 264 VAL A CA 1
ATOM 1973 C C . VAL A 1 264 ? 0.684 -5.060 -4.549 1.00 94.50 264 VAL A C 1
ATOM 1975 O O . VAL A 1 264 ? -0.509 -5.327 -4.686 1.00 94.50 264 VAL A O 1
ATOM 1978 N N . SER A 1 265 ? 1.239 -4.930 -3.347 1.00 94.19 265 SER A N 1
ATOM 1979 C CA . SER A 1 265 ? 0.463 -4.993 -2.103 1.00 94.19 265 SER A CA 1
ATOM 1980 C C . SER A 1 265 ? 0.649 -3.730 -1.278 1.00 94.19 265 SER A C 1
ATOM 1982 O O . SER A 1 265 ? 1.777 -3.331 -1.001 1.00 94.19 265 SER A O 1
ATOM 1984 N N . ILE A 1 266 ? -0.471 -3.135 -0.876 1.00 92.94 266 ILE A N 1
ATOM 1985 C CA . ILE A 1 266 ? -0.542 -1.980 0.015 1.00 92.94 266 ILE A CA 1
ATOM 1986 C C . ILE A 1 266 ? -0.913 -2.503 1.398 1.00 92.94 266 ILE A C 1
ATOM 1988 O O . ILE A 1 266 ? -1.986 -3.088 1.592 1.00 92.94 266 ILE A O 1
ATOM 1992 N N . THR A 1 267 ? -0.019 -2.290 2.352 1.00 90.75 267 THR A N 1
ATOM 1993 C CA . THR A 1 267 ? -0.132 -2.801 3.713 1.00 90.75 267 THR A CA 1
ATOM 1994 C C . THR A 1 267 ? -0.044 -1.643 4.691 1.00 90.75 267 THR A C 1
ATOM 1996 O O . THR A 1 267 ? 0.819 -0.776 4.587 1.00 90.75 267 THR A O 1
ATOM 1999 N N . TYR A 1 268 ? -0.932 -1.646 5.673 1.00 88.69 268 TYR A N 1
ATOM 2000 C CA . TYR A 1 268 ? -0.805 -0.819 6.858 1.00 88.69 268 TYR A CA 1
ATOM 2001 C C . TYR A 1 268 ? 0.109 -1.540 7.855 1.00 88.69 268 TYR A C 1
ATOM 2003 O O . TYR A 1 268 ? -0.227 -2.623 8.319 1.00 88.69 268 TYR A O 1
ATOM 2011 N N . SER A 1 269 ? 1.270 -0.971 8.160 1.00 86.94 269 SER A N 1
ATOM 2012 C CA . SER A 1 269 ? 2.282 -1.507 9.072 1.00 86.94 269 SER A CA 1
ATOM 2013 C C . SER A 1 269 ? 2.757 -0.409 10.035 1.00 86.94 269 SER A C 1
ATOM 2015 O O . SER A 1 269 ? 3.777 0.243 9.785 1.00 86.94 269 SER A O 1
ATOM 2017 N N . PRO A 1 270 ? 2.025 -0.155 11.135 1.00 82.00 270 PRO A N 1
ATOM 2018 C CA . PRO A 1 270 ? 2.459 0.802 12.143 1.00 82.00 270 PRO A CA 1
ATOM 2019 C C . PRO A 1 270 ? 3.699 0.281 12.902 1.00 82.00 270 PRO A C 1
ATOM 2021 O O . PRO A 1 270 ? 3.884 -0.929 13.024 1.00 82.00 270 PRO A O 1
ATOM 2024 N N . PRO A 1 271 ? 4.545 1.163 13.474 1.00 75.44 271 PRO A N 1
ATOM 2025 C CA . PRO A 1 271 ? 5.728 0.764 14.247 1.00 75.44 271 PRO A CA 1
ATOM 2026 C C . PRO A 1 271 ? 5.412 -0.094 15.479 1.00 75.44 271 PRO A C 1
ATOM 2028 O O . PRO A 1 271 ? 6.271 -0.833 15.956 1.00 75.44 271 PRO A O 1
ATOM 2031 N N . VAL A 1 272 ? 4.197 0.032 16.019 1.00 68.38 272 VAL A N 1
ATOM 2032 C CA . VAL A 1 272 ? 3.664 -0.824 17.082 1.00 68.38 272 VAL A CA 1
ATOM 2033 C C . VAL A 1 272 ? 2.227 -1.208 16.729 1.00 68.38 272 VAL A C 1
ATOM 2035 O O . VAL A 1 272 ? 1.473 -0.377 16.225 1.00 68.38 272 VAL A O 1
ATOM 2038 N N . GLY A 1 273 ? 1.839 -2.444 17.033 1.00 67.81 273 GLY A N 1
ATOM 2039 C CA . GLY A 1 273 ? 0.531 -2.996 16.677 1.00 67.81 273 GLY A CA 1
ATOM 2040 C C . GLY A 1 273 ? 0.607 -3.990 15.521 1.00 67.81 273 GLY A C 1
ATOM 2041 O O . GLY A 1 273 ? 1.661 -4.183 14.918 1.00 67.81 273 GLY A O 1
ATOM 2042 N N . ASP A 1 274 ? -0.519 -4.643 15.248 1.00 70.19 274 ASP A N 1
ATOM 2043 C CA . ASP A 1 274 ? -0.621 -5.611 14.161 1.00 70.19 274 ASP A CA 1
ATOM 2044 C C . ASP A 1 274 ? -0.944 -4.881 12.855 1.00 70.19 274 ASP A C 1
ATOM 2046 O O . ASP A 1 274 ? -1.924 -4.135 12.762 1.00 70.19 274 ASP A O 1
ATOM 2050 N N . GLY A 1 275 ? -0.095 -5.085 11.849 1.00 76.56 275 GLY A N 1
ATOM 2051 C CA . GLY A 1 275 ? -0.336 -4.581 10.505 1.00 76.56 275 GLY A CA 1
ATOM 2052 C C . GLY A 1 275 ? -1.509 -5.287 9.823 1.00 76.56 275 GLY A C 1
ATOM 2053 O O . GLY A 1 275 ? -1.879 -6.409 10.170 1.00 76.56 275 GLY A O 1
ATOM 2054 N N . ALA A 1 276 ? -2.086 -4.636 8.819 1.00 83.25 276 ALA A N 1
ATOM 2055 C CA . ALA A 1 276 ? -3.189 -5.165 8.035 1.00 83.25 276 ALA A CA 1
ATOM 2056 C C . ALA A 1 276 ? -2.934 -4.984 6.538 1.00 83.25 276 ALA A C 1
ATOM 2058 O O . ALA A 1 276 ? -2.550 -3.908 6.078 1.00 83.25 276 ALA A O 1
ATOM 2059 N N . LEU A 1 277 ? -3.187 -6.034 5.758 1.00 87.94 277 LEU A N 1
ATOM 2060 C CA . LEU A 1 277 ? -3.180 -5.942 4.303 1.00 87.94 277 LEU A CA 1
ATOM 2061 C C . LEU A 1 277 ? -4.432 -5.184 3.845 1.00 87.94 277 LEU A C 1
ATOM 2063 O O . LEU A 1 277 ? -5.543 -5.647 4.093 1.00 87.94 277 LEU A O 1
ATOM 2067 N N . LEU A 1 278 ? -4.255 -4.053 3.161 1.00 87.88 278 LEU A N 1
ATOM 2068 C CA . LEU A 1 278 ? -5.373 -3.240 2.674 1.00 87.88 278 LEU A CA 1
ATOM 2069 C C . LEU A 1 278 ? -5.832 -3.708 1.292 1.00 87.88 278 LEU A C 1
ATOM 2071 O O . LEU A 1 278 ? -7.022 -3.898 1.047 1.00 87.88 278 LEU A O 1
ATOM 2075 N N . LYS A 1 279 ? -4.881 -3.915 0.375 1.00 90.12 279 LYS A N 1
ATOM 2076 C CA . LYS A 1 279 ? -5.166 -4.347 -0.996 1.00 90.12 279 LYS A CA 1
ATOM 2077 C C . LYS A 1 279 ? -3.965 -5.054 -1.603 1.00 90.12 279 LYS A C 1
ATOM 2079 O O . LYS A 1 279 ? -2.829 -4.625 -1.428 1.00 90.12 279 LYS A O 1
ATOM 2084 N N . THR A 1 280 ? -4.235 -6.100 -2.375 1.00 93.31 280 THR A N 1
ATOM 2085 C CA . THR A 1 280 ? -3.259 -6.715 -3.275 1.00 93.31 280 THR A CA 1
ATOM 2086 C C . THR A 1 280 ? -3.815 -6.704 -4.691 1.00 93.31 280 THR A C 1
ATOM 2088 O O . THR A 1 280 ? -4.966 -7.084 -4.909 1.00 93.31 280 THR A O 1
ATOM 2091 N N . TYR A 1 281 ? -2.968 -6.313 -5.632 1.00 93.38 281 TYR A N 1
ATOM 2092 C CA . TYR A 1 281 ? -3.122 -6.526 -7.062 1.00 93.38 281 TYR A CA 1
ATOM 2093 C C . TYR A 1 281 ? -2.160 -7.641 -7.483 1.00 93.38 281 TYR A C 1
ATOM 2095 O O . TYR A 1 281 ? -1.015 -7.678 -7.031 1.00 93.38 281 TYR A O 1
ATOM 2103 N N . THR A 1 282 ? -2.632 -8.577 -8.299 1.00 93.25 282 THR A N 1
ATOM 2104 C CA . THR A 1 282 ? -1.869 -9.743 -8.774 1.00 93.25 282 THR A CA 1
ATOM 2105 C C . THR A 1 282 ? -2.009 -9.852 -10.279 1.00 93.25 282 THR A C 1
ATOM 2107 O O . THR A 1 282 ? -3.090 -9.552 -10.783 1.00 93.25 282 THR A O 1
ATOM 2110 N N . GLY A 1 283 ? -0.987 -10.349 -10.973 1.00 88.75 283 GLY A N 1
ATOM 2111 C CA . GLY A 1 283 ? -1.055 -10.490 -12.426 1.00 88.75 283 GLY A CA 1
ATOM 2112 C C . GLY A 1 283 ? -0.957 -9.161 -13.159 1.00 88.75 283 GLY A C 1
ATOM 2113 O O . GLY A 1 283 ? -1.499 -9.035 -14.249 1.00 88.75 283 GLY A O 1
ATOM 2114 N N . MET A 1 284 ? -0.319 -8.154 -12.554 1.00 90.25 284 MET A N 1
ATOM 2115 C CA . MET A 1 284 ? -0.180 -6.852 -13.191 1.00 90.25 284 MET A CA 1
ATOM 2116 C C . MET A 1 284 ? 0.909 -6.914 -14.259 1.00 90.25 284 MET A C 1
ATOM 2118 O O . MET A 1 284 ? 2.072 -7.197 -13.958 1.00 90.25 284 MET A O 1
ATOM 2122 N N . THR A 1 285 ? 0.530 -6.613 -15.496 1.00 90.75 285 THR A N 1
ATOM 2123 C CA . THR A 1 285 ? 1.448 -6.524 -16.634 1.00 90.75 285 THR A CA 1
ATOM 2124 C C . THR A 1 285 ? 1.535 -5.077 -17.107 1.00 90.75 285 THR A C 1
ATOM 2126 O O . THR A 1 285 ? 0.543 -4.348 -17.104 1.00 90.75 285 THR A O 1
ATOM 2129 N N . TRP A 1 286 ? 2.729 -4.637 -17.505 1.00 88.00 286 TRP A N 1
ATOM 2130 C CA . TRP A 1 286 ? 2.989 -3.250 -17.906 1.00 88.00 286 TRP A CA 1
ATOM 2131 C C . TRP A 1 286 ? 2.090 -2.732 -19.044 1.00 88.00 286 TRP A C 1
ATOM 2133 O O . TRP A 1 286 ? 1.782 -1.548 -19.055 1.00 88.00 286 TRP A O 1
ATOM 2143 N N . ASN A 1 287 ? 1.653 -3.594 -19.967 1.00 85.94 287 ASN A N 1
ATOM 2144 C CA . ASN A 1 287 ? 0.864 -3.247 -21.159 1.00 85.94 287 ASN A CA 1
ATOM 2145 C C . ASN A 1 287 ? -0.609 -3.675 -21.078 1.00 85.94 287 ASN A C 1
ATOM 2147 O O . ASN A 1 287 ? -1.298 -3.739 -22.099 1.00 85.94 287 ASN A O 1
ATOM 2151 N N . GLU A 1 288 ? -1.082 -4.042 -19.889 1.00 86.00 288 GLU A N 1
ATOM 2152 C CA . GLU A 1 288 ? -2.455 -4.487 -19.679 1.00 86.00 288 GLU A CA 1
ATOM 2153 C C . GLU A 1 288 ? -3.192 -3.534 -18.728 1.00 86.00 288 GLU A C 1
ATOM 2155 O O . GLU A 1 288 ? -2.570 -2.892 -17.868 1.00 86.00 288 GLU A O 1
ATOM 2160 N N . PRO A 1 289 ? -4.523 -3.407 -18.884 1.00 82.00 289 PRO A N 1
ATOM 2161 C CA . PRO A 1 289 ? -5.341 -2.726 -17.893 1.00 82.00 289 PRO A CA 1
ATOM 2162 C C . PRO A 1 289 ? -5.310 -3.490 -16.561 1.00 82.00 289 PRO A C 1
ATOM 2164 O O . PRO A 1 289 ? -5.175 -4.715 -16.542 1.00 82.00 289 PRO A O 1
ATOM 2167 N N . VAL A 1 290 ? -5.448 -2.744 -15.464 1.00 79.00 290 VAL A N 1
ATOM 2168 C CA . VAL A 1 290 ? -5.415 -3.247 -14.080 1.00 79.00 290 VAL A CA 1
ATOM 2169 C C . VAL A 1 290 ? -6.800 -3.671 -13.595 1.00 79.00 290 VAL A C 1
ATOM 2171 O O . VAL A 1 290 ? -7.792 -3.013 -13.978 1.00 79.00 290 VAL A O 1
#